Protein AF-A0A7C6ELS3-F1 (afdb_monomer_lite)

pLDDT: mean 86.53, std 12.64, range [38.59, 97.81]

Structure (mmCIF, N/CA/C/O backbone):
data_AF-A0A7C6ELS3-F1
#
_entry.id   AF-A0A7C6ELS3-F1
#
loop_
_atom_site.group_PDB
_atom_site.id
_atom_site.type_symbol
_atom_site.label_atom_id
_atom_site.label_alt_id
_atom_site.label_comp_id
_atom_site.label_asym_id
_atom_site.label_entity_id
_atom_site.label_seq_id
_atom_site.pdbx_PDB_ins_code
_atom_site.Cartn_x
_atom_site.Cartn_y
_atom_site.Cartn_z
_atom_site.occupancy
_atom_site.B_iso_or_equiv
_atom_site.auth_seq_id
_atom_site.auth_comp_id
_atom_site.auth_asym_id
_atom_site.auth_atom_id
_atom_site.pdbx_PDB_model_num
ATOM 1 N N . MET A 1 1 ? -29.201 23.869 76.102 1.00 46.88 1 MET A N 1
ATOM 2 C CA . MET A 1 1 ? -28.933 25.246 75.634 1.00 46.88 1 MET A CA 1
ATOM 3 C C . MET A 1 1 ? -27.745 25.175 74.678 1.00 46.88 1 MET A C 1
ATOM 5 O O . MET A 1 1 ? -26.625 25.035 75.143 1.00 46.88 1 MET A O 1
ATOM 9 N N . LYS A 1 2 ? -27.989 25.102 73.360 1.00 50.84 2 LYS A N 1
ATOM 10 C CA . LYS A 1 2 ? -26.921 25.046 72.344 1.00 50.84 2 LYS A CA 1
ATOM 11 C C . LYS A 1 2 ? -26.414 26.465 72.093 1.00 50.84 2 LYS A C 1
ATOM 13 O O . LYS A 1 2 ? -27.213 27.350 71.802 1.00 50.84 2 LYS A O 1
ATOM 18 N N . THR A 1 3 ? -25.119 26.688 72.277 1.00 53.09 3 THR A N 1
ATOM 19 C CA . THR A 1 3 ? -24.466 27.990 72.094 1.00 53.09 3 THR A CA 1
ATOM 20 C C . THR A 1 3 ? -24.271 28.293 70.606 1.00 53.09 3 THR A C 1
ATOM 22 O O . THR A 1 3 ? -24.113 27.385 69.794 1.00 53.09 3 THR A O 1
ATOM 25 N N . SER A 1 4 ? -24.253 29.575 70.226 1.00 54.69 4 SER A N 1
ATOM 26 C CA . SER A 1 4 ? -24.143 30.047 68.830 1.00 54.69 4 SER A CA 1
ATOM 27 C C . SER A 1 4 ? -22.895 29.568 68.063 1.00 54.69 4 SER A C 1
ATOM 29 O O . SER A 1 4 ? -22.817 29.751 66.851 1.00 54.69 4 SER A O 1
ATOM 31 N N . ALA A 1 5 ? -21.932 28.930 68.736 1.00 56.03 5 ALA A N 1
ATOM 32 C CA . ALA A 1 5 ? -20.789 28.267 68.109 1.00 56.03 5 ALA A CA 1
ATOM 33 C C . ALA A 1 5 ? -21.170 26.956 67.387 1.00 56.03 5 ALA A C 1
ATOM 35 O O . ALA A 1 5 ? -20.538 26.603 66.395 1.00 56.03 5 ALA A O 1
ATOM 36 N N . ASP A 1 6 ? -22.225 26.266 67.831 1.00 54.25 6 ASP A N 1
ATOM 37 C CA . ASP A 1 6 ? -22.637 24.960 67.290 1.00 54.25 6 ASP A CA 1
ATOM 38 C C . ASP A 1 6 ? -23.257 25.090 65.881 1.00 54.25 6 ASP A C 1
ATOM 40 O O . ASP A 1 6 ? -23.038 24.252 65.008 1.00 54.25 6 ASP A O 1
ATOM 44 N N . TYR A 1 7 ? -23.953 26.202 65.607 1.00 54.41 7 TYR A N 1
ATOM 45 C CA . TYR A 1 7 ? -24.508 26.512 64.279 1.00 54.41 7 TYR A CA 1
ATOM 46 C C . TYR A 1 7 ? -23.427 26.870 63.245 1.00 54.41 7 TYR A C 1
ATOM 48 O O . TYR A 1 7 ? -23.581 26.572 62.061 1.00 54.41 7 TYR A O 1
ATOM 56 N N . LYS A 1 8 ? -22.301 27.454 63.683 1.00 55.88 8 LYS A N 1
ATOM 57 C CA . LYS A 1 8 ? -21.161 27.787 62.812 1.00 55.88 8 LYS A CA 1
ATOM 58 C C . LYS A 1 8 ? -20.466 26.529 62.270 1.00 55.88 8 LYS A C 1
ATOM 60 O O . LYS A 1 8 ? -19.998 26.538 61.137 1.00 55.88 8 LYS A O 1
ATOM 65 N N . ASN A 1 9 ? -20.462 25.434 63.031 1.00 59.97 9 ASN A N 1
ATOM 66 C CA . ASN A 1 9 ? -19.842 24.169 62.621 1.00 59.97 9 ASN A CA 1
ATOM 67 C C . ASN A 1 9 ? -20.741 23.310 61.709 1.00 59.97 9 ASN A C 1
ATOM 69 O O . ASN A 1 9 ? -20.229 22.540 60.897 1.00 59.97 9 ASN A O 1
ATOM 73 N N . GLN A 1 10 ? -22.068 23.467 61.781 1.00 62.81 10 GLN A N 1
ATOM 74 C CA . GLN A 1 10 ? -23.011 22.711 60.941 1.00 62.81 10 GLN A CA 1
ATOM 75 C C . GLN A 1 10 ? -22.987 23.152 59.469 1.00 62.81 10 GLN A C 1
ATOM 77 O O . GLN A 1 10 ? -23.056 22.306 58.578 1.00 62.81 10 GLN A O 1
ATOM 82 N N . GLY A 1 11 ? -22.809 24.451 59.197 1.00 69.31 11 GLY A N 1
ATOM 83 C CA . GLY A 1 11 ? -22.650 24.955 57.826 1.00 69.31 11 GLY A CA 1
ATOM 84 C C . GLY A 1 11 ? -21.321 24.540 57.183 1.00 69.31 11 GLY A C 1
ATOM 85 O O . GLY A 1 11 ? -21.282 24.176 56.011 1.00 69.31 11 GLY A O 1
ATOM 86 N N . VAL A 1 12 ? -20.238 24.523 57.967 1.00 84.75 12 VAL A N 1
ATOM 87 C CA . VAL A 1 12 ? -18.899 24.131 57.493 1.00 84.75 12 VAL A CA 1
ATOM 88 C C . VAL A 1 12 ? -18.844 22.642 57.138 1.00 84.75 12 VAL A C 1
ATOM 90 O O . VAL A 1 12 ? -18.253 22.283 56.124 1.00 84.75 12 VAL A O 1
ATOM 93 N N . SER A 1 13 ? -19.510 21.777 57.911 1.00 82.38 13 SER A N 1
ATOM 94 C CA . SER A 1 13 ? -19.586 20.342 57.608 1.00 82.38 13 SER A CA 1
ATOM 95 C C . SER A 1 13 ? -20.268 20.064 56.263 1.00 82.38 13 SER A C 1
ATOM 97 O O . SER A 1 13 ? -19.740 19.288 55.467 1.00 82.38 13 SER A O 1
ATOM 99 N N . LEU A 1 14 ? -21.379 20.747 55.962 1.00 85.00 14 LEU A N 1
ATOM 100 C CA . LEU A 1 14 ? -22.069 20.612 54.676 1.00 85.00 14 LEU A CA 1
ATOM 101 C C . LEU A 1 14 ? -21.175 21.052 53.503 1.00 85.00 14 LEU A C 1
ATOM 103 O O . LEU A 1 14 ? -21.099 20.357 52.493 1.00 85.00 14 LEU A O 1
ATOM 107 N N . ILE A 1 15 ? -20.461 22.174 53.650 1.00 89.44 15 ILE A N 1
ATOM 108 C CA . ILE A 1 15 ? -19.547 22.691 52.617 1.00 89.44 15 ILE A CA 1
ATOM 109 C C . ILE A 1 15 ? -18.426 21.686 52.324 1.00 89.44 15 ILE A C 1
ATOM 111 O O . ILE A 1 15 ? -18.118 21.432 51.160 1.00 89.44 15 ILE A O 1
ATOM 115 N N . ILE A 1 16 ? -17.849 21.075 53.363 1.00 90.75 16 ILE A N 1
ATOM 116 C CA . ILE A 1 16 ? -16.806 20.053 53.206 1.00 90.75 16 ILE A CA 1
ATOM 117 C C . ILE A 1 16 ? -17.350 18.842 52.439 1.00 90.75 16 ILE A C 1
ATOM 119 O O . ILE A 1 16 ? -16.695 18.367 51.515 1.00 90.75 16 ILE A O 1
ATOM 123 N N . VAL A 1 17 ? -18.556 18.368 52.766 1.00 92.19 17 VAL A N 1
ATOM 124 C CA . VAL A 1 17 ? -19.172 17.224 52.071 1.00 92.19 17 VAL A CA 1
ATOM 125 C C . VAL A 1 17 ? -19.411 17.531 50.594 1.00 92.19 17 VAL A C 1
ATOM 127 O O . VAL A 1 17 ? -19.095 16.698 49.746 1.00 92.19 17 VAL A O 1
ATOM 130 N N . VAL A 1 18 ? -19.905 18.728 50.269 1.00 92.00 18 VAL A N 1
ATOM 131 C CA . VAL A 1 18 ? -20.129 19.144 48.875 1.00 92.00 18 VAL A CA 1
ATOM 132 C C . VAL A 1 18 ? -18.810 19.217 48.101 1.00 92.00 18 VAL A C 1
ATOM 134 O O . VAL A 1 18 ? -18.748 18.735 46.972 1.00 92.00 18 VAL A O 1
ATOM 137 N N . LEU A 1 19 ? -17.741 19.747 48.704 1.00 94.56 19 LEU A N 1
ATOM 138 C CA . LEU A 1 19 ? -16.416 19.788 48.076 1.00 94.56 19 LEU A CA 1
ATOM 139 C C . LEU A 1 19 ? -15.844 18.387 47.836 1.00 94.56 19 LEU A C 1
ATOM 141 O O . LEU A 1 19 ? -15.330 18.112 46.753 1.00 94.56 19 LEU A O 1
ATOM 145 N N . VAL A 1 20 ? -15.968 17.487 48.814 1.00 96.19 20 VAL A N 1
ATOM 146 C CA . VAL A 1 20 ? -15.521 16.094 48.674 1.00 96.19 20 VAL A CA 1
ATOM 147 C C . VAL A 1 20 ? -16.333 15.371 47.600 1.00 96.19 20 VAL A C 1
ATOM 149 O O . VAL A 1 20 ? -15.751 14.688 46.762 1.00 96.19 20 VAL A O 1
ATOM 152 N N . MET A 1 21 ? -17.656 15.554 47.560 1.00 94.50 21 MET A N 1
ATOM 153 C CA . MET A 1 21 ? -18.500 14.987 46.504 1.00 94.50 21 MET A CA 1
ATOM 154 C C . MET A 1 21 ? -18.131 15.527 45.121 1.00 94.50 21 MET A C 1
ATOM 156 O O . MET A 1 21 ? -18.000 14.739 44.190 1.00 94.50 21 MET A O 1
ATOM 160 N N . ALA A 1 22 ? -17.917 16.837 44.978 1.00 95.62 22 ALA A N 1
ATOM 161 C CA . ALA A 1 22 ? -17.517 17.446 43.709 1.00 95.62 22 ALA A CA 1
ATOM 162 C C . ALA A 1 22 ? -16.151 16.928 43.227 1.00 95.62 22 ALA A C 1
ATOM 164 O O . ALA A 1 22 ? -15.968 16.647 42.038 1.00 95.62 22 ALA A O 1
ATOM 165 N N . PHE A 1 23 ? -15.207 16.748 44.152 1.00 96.50 23 PHE A N 1
ATOM 166 C CA . PHE A 1 23 ? -13.911 16.148 43.858 1.00 96.50 23 PHE A CA 1
ATOM 167 C C . PHE A 1 23 ? -14.050 14.686 43.410 1.00 96.50 23 PHE A C 1
ATOM 169 O O . PHE A 1 23 ? -13.570 14.328 42.335 1.00 96.50 23 PHE A O 1
ATOM 176 N N . LEU A 1 24 ? -14.760 13.854 44.179 1.00 96.31 24 LEU A N 1
ATOM 177 C CA . LEU A 1 24 ? -14.975 12.441 43.847 1.00 96.31 24 LEU A CA 1
ATOM 178 C C . LEU A 1 24 ? -15.731 12.265 42.524 1.00 96.31 24 LEU A C 1
ATOM 180 O O . LEU A 1 24 ? -15.403 11.371 41.748 1.00 96.31 24 LEU A O 1
ATOM 184 N N . PHE A 1 25 ? -16.694 13.140 42.232 1.00 95.56 25 PHE A N 1
ATOM 185 C CA . PHE A 1 25 ? -17.412 13.150 40.959 1.00 95.56 25 PHE A CA 1
ATOM 186 C C . PHE A 1 25 ? -16.476 13.457 39.783 1.00 95.56 25 PHE A C 1
ATOM 188 O O . PHE A 1 25 ? -16.504 12.760 38.770 1.00 95.56 25 PHE A O 1
ATOM 195 N N . SER A 1 26 ? -15.592 14.447 39.939 1.00 94.88 26 SER A N 1
ATOM 196 C CA . SER A 1 26 ? -14.611 14.816 38.909 1.00 94.88 26 SER A CA 1
ATOM 197 C C . SER A 1 26 ? -13.615 13.683 38.637 1.00 94.88 26 SER A C 1
ATOM 199 O O . SER A 1 26 ? -13.343 13.361 37.480 1.00 94.88 26 SER A O 1
ATOM 201 N N . VAL A 1 27 ? -13.119 13.025 39.693 1.00 94.62 27 VAL A N 1
ATOM 202 C CA . VAL A 1 27 ? -12.258 11.836 39.573 1.00 94.62 27 VAL A CA 1
ATOM 203 C C . VAL A 1 27 ? -13.008 10.684 38.896 1.00 94.62 27 VAL A C 1
ATOM 205 O O . VAL A 1 27 ? -12.451 10.023 38.023 1.00 94.62 27 VAL A O 1
ATOM 208 N N . GLY A 1 28 ? -14.283 10.474 39.235 1.00 93.00 28 GLY A N 1
ATOM 209 C CA . GLY A 1 28 ? -15.130 9.463 38.600 1.00 93.00 28 GLY A CA 1
ATOM 210 C C . GLY A 1 28 ? -15.280 9.674 37.091 1.00 93.00 28 GLY A C 1
ATOM 211 O O . GLY A 1 28 ? -15.083 8.737 36.319 1.00 93.00 28 GLY A O 1
ATOM 212 N N . LEU A 1 29 ? -15.553 10.907 36.651 1.00 90.75 29 LEU A N 1
ATOM 213 C CA . LEU A 1 29 ? -15.636 11.242 35.224 1.00 90.75 29 LEU A CA 1
ATOM 214 C C . LEU A 1 29 ? -14.299 11.042 34.497 1.00 90.75 29 LEU A C 1
ATOM 216 O O . LEU A 1 29 ? -14.277 10.516 33.383 1.00 90.75 29 LEU A O 1
ATOM 220 N N . LEU A 1 30 ? -13.184 11.416 35.130 1.00 90.81 30 LEU A N 1
ATOM 221 C CA . LEU A 1 30 ? -11.847 11.211 34.573 1.00 90.81 30 LEU A CA 1
ATOM 222 C C . LEU A 1 30 ? -11.539 9.717 34.382 1.00 90.81 30 LEU A C 1
ATOM 224 O O . LEU A 1 30 ? -11.078 9.315 33.314 1.00 90.81 30 LEU A O 1
ATOM 228 N N . LEU A 1 31 ? -11.841 8.886 35.384 1.00 86.38 31 LEU A N 1
ATOM 229 C CA . LEU A 1 31 ? -11.636 7.437 35.315 1.00 86.38 31 LEU A CA 1
ATOM 230 C C . LEU A 1 31 ? -12.503 6.781 34.237 1.00 86.38 31 LEU A C 1
ATOM 232 O O . LEU A 1 31 ? -12.013 5.921 33.503 1.00 86.38 31 LEU A O 1
ATOM 236 N N . LEU A 1 32 ? -13.761 7.207 34.092 1.00 84.94 32 LEU A N 1
ATOM 237 C CA . LEU A 1 32 ? -14.636 6.730 33.018 1.00 84.94 32 LEU A CA 1
ATOM 238 C C . LEU A 1 32 ? -14.088 7.097 31.631 1.00 84.94 32 LEU A C 1
ATOM 240 O O . LEU A 1 32 ? -14.115 6.262 30.728 1.00 84.94 32 LEU A O 1
ATOM 244 N N . SER A 1 33 ? -13.538 8.304 31.471 1.00 77.69 33 SER A N 1
ATOM 245 C CA . SER A 1 33 ? -12.923 8.752 30.215 1.00 77.69 33 SER A CA 1
ATOM 246 C C . SER A 1 33 ? -11.699 7.908 29.834 1.00 77.69 33 SER A C 1
ATOM 248 O O . SER A 1 33 ? -11.631 7.386 28.722 1.00 77.69 33 SER A O 1
ATOM 250 N N . ILE A 1 34 ? -10.774 7.687 30.776 1.00 75.31 34 ILE A N 1
ATOM 251 C CA . ILE A 1 34 ? -9.564 6.872 30.561 1.00 75.31 34 ILE A CA 1
ATOM 252 C C . ILE A 1 34 ? -9.922 5.402 30.283 1.00 75.31 34 ILE A C 1
ATOM 254 O O . ILE A 1 34 ? -9.329 4.748 29.427 1.00 75.31 34 ILE A O 1
ATOM 258 N N . THR A 1 35 ? -10.927 4.870 30.977 1.00 70.81 35 THR A N 1
ATOM 259 C CA . THR A 1 35 ? -11.361 3.480 30.776 1.00 70.81 35 THR A CA 1
ATOM 260 C C . THR A 1 35 ? -12.064 3.301 29.427 1.00 70.81 35 THR A C 1
ATOM 262 O O . THR A 1 35 ? -11.930 2.256 28.798 1.00 70.81 35 THR A O 1
ATOM 265 N N . GLY A 1 36 ? -12.765 4.327 28.935 1.00 60.34 36 GLY A N 1
ATOM 266 C CA . GLY A 1 36 ? -13.387 4.320 27.610 1.00 60.34 36 GLY A CA 1
ATOM 267 C C . GLY A 1 36 ? -12.392 4.425 26.445 1.00 60.34 36 GLY A C 1
ATOM 268 O O . GLY A 1 36 ? -12.662 3.893 25.365 1.00 60.34 36 GLY A O 1
ATOM 269 N N . THR A 1 37 ? -11.239 5.075 26.638 1.00 59.69 37 THR A N 1
ATOM 270 C CA . THR A 1 37 ? -10.198 5.194 25.601 1.00 59.69 37 THR A CA 1
ATOM 271 C C . THR A 1 37 ? -9.347 3.931 25.458 1.00 59.69 37 THR A C 1
ATOM 273 O O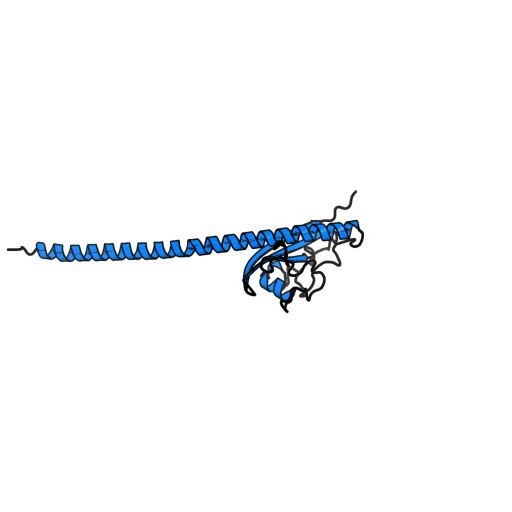 . THR A 1 37 ? -8.936 3.617 24.341 1.00 59.69 37 THR A O 1
ATOM 276 N N . GLY A 1 38 ? -9.154 3.149 26.526 1.00 57.69 38 GLY A N 1
ATOM 277 C CA . GLY A 1 38 ? -8.362 1.908 26.505 1.00 57.69 38 GLY A CA 1
ATOM 278 C C . GLY A 1 38 ? -8.782 0.890 25.425 1.00 57.69 38 GLY A C 1
ATOM 279 O O . GLY A 1 38 ? -7.961 0.551 24.569 1.00 57.69 38 GLY A O 1
ATOM 280 N N . PRO A 1 39 ? -10.052 0.435 25.383 1.00 59.44 39 PRO A N 1
ATOM 281 C CA . PRO A 1 39 ? -10.527 -0.514 24.371 1.00 59.44 39 PRO A CA 1
ATOM 282 C C . PRO A 1 39 ? -10.455 0.022 22.936 1.00 59.44 39 PRO A C 1
ATOM 284 O O . PRO A 1 39 ? -10.212 -0.744 22.005 1.00 59.44 39 PRO A O 1
ATOM 287 N N . ARG A 1 40 ? -10.636 1.338 22.744 1.00 56.25 40 ARG A N 1
ATOM 288 C CA . ARG A 1 40 ? -10.547 1.971 21.418 1.00 56.25 40 ARG A CA 1
ATOM 289 C C . ARG A 1 40 ? -9.117 1.969 20.888 1.00 56.25 40 ARG A C 1
ATOM 291 O O . ARG A 1 40 ? -8.920 1.683 19.715 1.00 56.25 40 ARG A O 1
ATOM 298 N N . ILE A 1 41 ? -8.132 2.239 21.746 1.00 60.50 41 ILE A N 1
ATOM 299 C CA . ILE A 1 41 ? -6.713 2.214 21.369 1.00 60.50 41 ILE A CA 1
ATOM 300 C C . ILE A 1 41 ? -6.271 0.776 21.070 1.00 60.50 41 ILE A C 1
ATOM 302 O O . ILE A 1 41 ? -5.674 0.535 20.027 1.00 60.50 41 ILE A O 1
ATOM 306 N N . ALA A 1 42 ? -6.628 -0.193 21.920 1.00 57.28 42 ALA A N 1
ATOM 307 C CA . ALA A 1 42 ? -6.258 -1.596 21.719 1.00 57.28 42 ALA A CA 1
ATOM 308 C C . ALA A 1 42 ? -6.867 -2.205 20.440 1.00 57.28 42 ALA A C 1
ATOM 310 O O . ALA A 1 42 ? -6.178 -2.909 19.704 1.00 57.28 42 ALA A O 1
ATOM 311 N N . GLY A 1 43 ? -8.140 -1.904 20.147 1.00 59.03 43 GLY A N 1
ATOM 312 C CA . GLY A 1 43 ? -8.784 -2.333 18.902 1.00 59.03 43 GLY A CA 1
ATOM 313 C C . GLY A 1 43 ? -8.122 -1.726 17.664 1.00 59.03 43 GLY A C 1
ATOM 314 O O . GLY A 1 43 ? -7.887 -2.432 16.689 1.00 59.03 43 GLY A O 1
ATOM 315 N N . ASN A 1 44 ? -7.752 -0.444 17.730 1.00 69.06 44 ASN A N 1
ATOM 316 C CA . ASN A 1 44 ? -7.078 0.243 16.631 1.00 69.06 44 ASN A CA 1
ATOM 317 C C . ASN A 1 44 ? -5.683 -0.345 16.361 1.00 69.06 44 ASN A C 1
ATOM 319 O O . ASN A 1 44 ? -5.352 -0.640 15.219 1.00 69.06 44 ASN A O 1
ATOM 323 N N . VAL A 1 45 ? -4.895 -0.599 17.414 1.00 81.12 45 VAL A N 1
ATOM 324 C CA . VAL A 1 45 ? -3.555 -1.209 17.300 1.00 81.12 45 VAL A CA 1
ATOM 325 C C . VAL A 1 45 ? -3.620 -2.586 16.639 1.00 81.12 45 VAL A C 1
ATOM 327 O O . VAL A 1 45 ? -2.785 -2.896 15.794 1.00 81.12 45 VAL A O 1
ATOM 330 N N . ARG A 1 46 ? -4.630 -3.399 16.970 1.00 87.19 46 ARG A N 1
ATOM 331 C CA . ARG A 1 46 ? -4.815 -4.704 16.328 1.00 87.19 46 ARG A CA 1
ATOM 332 C C . ARG A 1 46 ? -5.085 -4.572 14.828 1.00 87.19 46 ARG A C 1
ATOM 334 O O . ARG A 1 46 ? -4.455 -5.283 14.054 1.00 87.19 46 ARG A O 1
ATOM 341 N N . PHE A 1 47 ? -5.984 -3.676 14.416 1.00 90.31 47 PHE A N 1
ATOM 342 C CA . PHE A 1 47 ? -6.270 -3.480 12.991 1.00 90.31 47 PHE A CA 1
ATOM 343 C C . PHE A 1 47 ? -5.059 -2.945 12.225 1.00 90.31 47 PHE A C 1
ATOM 345 O O . PHE A 1 47 ? -4.831 -3.376 11.101 1.00 90.31 47 PHE A O 1
ATOM 352 N N . TYR A 1 48 ? -4.246 -2.078 12.835 1.00 89.56 48 TYR A N 1
ATOM 353 C CA . TYR A 1 48 ? -2.980 -1.648 12.237 1.00 89.56 48 TYR A CA 1
ATOM 354 C C . TYR A 1 48 ? -1.988 -2.799 12.070 1.00 89.56 48 TYR A C 1
ATOM 356 O O . TYR A 1 48 ? -1.385 -2.908 11.009 1.00 89.56 48 TYR A O 1
ATOM 364 N N . GLN A 1 49 ? -1.836 -3.673 13.070 1.00 92.56 49 GLN A N 1
ATOM 365 C CA . GLN A 1 49 ? -0.966 -4.845 12.939 1.00 92.56 49 GLN A CA 1
ATOM 366 C C . GLN A 1 49 ? -1.458 -5.781 11.830 1.00 92.56 49 GLN A C 1
ATOM 368 O O . GLN A 1 49 ? -0.669 -6.268 11.031 1.00 92.56 49 GLN A O 1
ATOM 373 N N . GLU A 1 50 ? -2.768 -6.012 11.756 1.00 93.56 50 GLU A N 1
ATOM 374 C CA . GLU A 1 50 ? -3.371 -6.826 10.701 1.00 93.56 50 GLU A CA 1
ATOM 375 C C . GLU A 1 50 ? -3.175 -6.191 9.308 1.00 93.56 50 GLU A C 1
ATOM 377 O O . GLU A 1 50 ? -2.859 -6.903 8.355 1.00 93.56 50 GLU A O 1
ATOM 382 N N . ALA A 1 51 ? -3.299 -4.862 9.191 1.00 94.50 51 ALA A N 1
ATOM 383 C CA . ALA A 1 51 ? -3.020 -4.131 7.954 1.00 94.50 51 ALA A CA 1
ATOM 384 C C . ALA A 1 51 ? -1.535 -4.205 7.575 1.00 94.50 51 ALA A C 1
ATOM 386 O O . ALA A 1 51 ? -1.209 -4.372 6.405 1.00 94.50 51 ALA A O 1
ATOM 387 N N . PHE A 1 52 ? -0.634 -4.125 8.555 1.00 95.31 52 PHE A N 1
ATOM 388 C CA . PHE A 1 52 ? 0.805 -4.257 8.337 1.00 95.31 52 PHE A CA 1
ATOM 389 C C . PHE A 1 52 ? 1.164 -5.651 7.818 1.00 95.31 52 PHE A C 1
ATOM 391 O O . PHE A 1 52 ? 1.847 -5.760 6.807 1.00 95.31 52 PHE A O 1
ATOM 398 N N . ASN A 1 53 ? 0.617 -6.706 8.430 1.00 94.94 53 ASN A N 1
ATOM 399 C CA . ASN A 1 53 ? 0.798 -8.079 7.953 1.00 94.94 53 ASN A CA 1
ATOM 400 C C . ASN A 1 53 ? 0.273 -8.255 6.514 1.00 94.94 53 ASN A C 1
ATOM 402 O O . ASN A 1 53 ? 0.857 -8.992 5.727 1.00 94.94 53 ASN A O 1
ATOM 406 N N . ALA A 1 54 ? -0.818 -7.566 6.153 1.00 95.50 54 ALA A N 1
ATOM 407 C CA . ALA A 1 54 ? -1.327 -7.565 4.782 1.00 95.50 54 ALA A CA 1
ATOM 408 C C . ALA A 1 54 ? -0.353 -6.890 3.807 1.00 95.50 54 ALA A C 1
ATOM 410 O O . ALA A 1 54 ? -0.121 -7.399 2.715 1.00 95.50 54 ALA A O 1
ATOM 411 N N . ALA A 1 55 ? 0.237 -5.760 4.206 1.00 96.56 55 ALA A N 1
ATOM 412 C CA . ALA A 1 55 ? 1.235 -5.066 3.402 1.00 96.56 55 ALA A CA 1
ATOM 413 C C . ALA A 1 55 ? 2.505 -5.915 3.212 1.00 96.56 55 ALA A C 1
ATOM 415 O O . ALA A 1 55 ? 3.045 -5.945 2.111 1.00 96.56 55 ALA A O 1
ATOM 416 N N . GLU A 1 56 ? 2.943 -6.632 4.251 1.00 96.12 56 GLU A N 1
ATOM 417 C CA . GLU A 1 56 ? 4.083 -7.559 4.205 1.00 96.12 56 GLU A CA 1
ATOM 418 C C . GLU A 1 56 ? 3.816 -8.738 3.258 1.00 96.12 56 GLU A C 1
ATOM 420 O O . GLU A 1 56 ? 4.639 -9.029 2.396 1.00 96.12 56 GLU A O 1
ATOM 425 N N . ALA A 1 57 ? 2.620 -9.334 3.310 1.00 95.25 57 ALA A N 1
ATOM 426 C CA . ALA A 1 57 ? 2.220 -10.358 2.342 1.00 95.25 57 ALA A CA 1
ATOM 427 C C . ALA A 1 57 ? 2.237 -9.830 0.893 1.00 95.25 57 ALA A C 1
ATOM 429 O O . ALA A 1 57 ? 2.633 -10.544 -0.029 1.00 95.25 57 ALA A O 1
ATOM 430 N N . GLY A 1 58 ? 1.840 -8.569 0.691 1.00 95.62 58 GLY A N 1
ATOM 431 C CA . GLY A 1 58 ? 1.939 -7.900 -0.605 1.00 95.62 58 GLY A CA 1
ATOM 432 C C . GLY A 1 58 ? 3.380 -7.661 -1.056 1.00 95.62 58 GLY A C 1
ATOM 433 O O . GLY A 1 58 ? 3.678 -7.811 -2.242 1.00 95.62 58 GLY A O 1
ATOM 434 N N . PHE A 1 59 ? 4.281 -7.339 -0.125 1.00 96.50 59 PHE A N 1
ATOM 435 C CA . PHE A 1 59 ? 5.712 -7.231 -0.398 1.00 96.50 59 PHE A CA 1
ATOM 436 C C . PHE A 1 59 ? 6.290 -8.575 -0.843 1.00 96.50 59 PHE A C 1
ATOM 438 O O . PHE A 1 59 ? 6.886 -8.631 -1.915 1.00 96.50 59 PHE A O 1
ATOM 445 N N . ASP A 1 60 ? 6.044 -9.656 -0.100 1.00 96.00 60 ASP A N 1
ATOM 446 C CA . ASP A 1 60 ? 6.539 -10.995 -0.441 1.00 96.00 60 ASP A CA 1
ATOM 447 C C . ASP A 1 60 ? 6.038 -11.451 -1.822 1.00 96.00 60 ASP A C 1
ATOM 449 O O . ASP A 1 60 ? 6.811 -11.938 -2.650 1.00 96.00 60 ASP A O 1
ATOM 453 N N . ALA A 1 61 ? 4.747 -11.243 -2.108 1.00 94.94 61 ALA A N 1
ATOM 454 C CA . ALA A 1 61 ? 4.158 -11.571 -3.404 1.00 94.94 61 ALA A CA 1
ATOM 455 C C . ALA A 1 61 ? 4.764 -10.738 -4.547 1.00 94.94 61 ALA A C 1
ATOM 457 O O . ALA A 1 61 ? 5.077 -11.273 -5.613 1.00 94.94 61 ALA A O 1
ATOM 458 N N . SER A 1 62 ? 4.952 -9.433 -4.323 1.00 95.81 62 SER A N 1
ATOM 459 C CA . SER A 1 62 ? 5.561 -8.518 -5.297 1.00 95.81 62 SER A CA 1
ATOM 460 C C . SER A 1 62 ? 7.020 -8.853 -5.549 1.00 95.81 62 SER A C 1
ATOM 462 O O . SER A 1 62 ? 7.433 -8.886 -6.703 1.00 95.81 62 SER A O 1
ATOM 464 N N . TRP A 1 63 ? 7.778 -9.161 -4.499 1.00 94.12 63 TRP A N 1
ATOM 465 C CA . TRP A 1 63 ? 9.172 -9.564 -4.601 1.00 94.12 63 TRP A CA 1
ATOM 466 C C . TRP A 1 63 ? 9.320 -10.793 -5.499 1.00 94.12 63 TRP A C 1
ATOM 468 O O . TRP A 1 63 ? 10.041 -10.741 -6.492 1.00 94.12 63 TRP A O 1
ATOM 478 N N . VAL A 1 64 ? 8.566 -11.861 -5.217 1.00 94.56 64 VAL A N 1
ATOM 479 C CA . VAL A 1 64 ? 8.606 -13.096 -6.017 1.00 94.56 64 VAL A CA 1
ATOM 480 C C . VAL A 1 64 ? 8.187 -12.837 -7.467 1.00 94.56 64 VAL A C 1
ATOM 482 O O . VAL A 1 64 ? 8.809 -13.358 -8.390 1.00 94.56 64 VAL A O 1
ATOM 485 N N . ALA A 1 65 ? 7.148 -12.029 -7.697 1.00 94.50 65 ALA A N 1
ATOM 486 C CA . ALA A 1 65 ? 6.699 -11.701 -9.050 1.00 94.50 65 ALA A CA 1
ATOM 487 C C . ALA A 1 65 ? 7.760 -10.919 -9.842 1.00 94.50 65 ALA A C 1
ATOM 489 O O . ALA A 1 65 ? 8.022 -11.237 -11.001 1.00 94.50 65 ALA A O 1
ATOM 490 N N . ILE A 1 66 ? 8.384 -9.917 -9.221 1.00 93.69 66 ILE A N 1
ATOM 491 C CA . ILE A 1 66 ? 9.438 -9.101 -9.832 1.00 93.69 66 ILE A CA 1
ATOM 492 C C . ILE A 1 66 ? 10.679 -9.953 -10.113 1.00 93.69 66 ILE A C 1
ATOM 494 O O . ILE A 1 66 ? 11.203 -9.911 -11.225 1.00 93.69 66 ILE A O 1
ATOM 498 N N . GLU A 1 67 ? 11.119 -10.755 -9.143 1.00 92.50 67 GLU A N 1
ATOM 499 C CA . GLU A 1 67 ? 12.279 -11.639 -9.282 1.00 92.50 67 GLU A CA 1
ATOM 500 C C . GLU A 1 67 ? 12.084 -12.637 -10.427 1.00 92.50 67 GLU A C 1
ATOM 502 O O . GLU A 1 67 ? 12.963 -12.769 -11.275 1.00 92.50 67 GLU A O 1
ATOM 507 N N . ASN A 1 68 ? 10.907 -13.264 -10.524 1.00 93.19 68 ASN A N 1
ATOM 508 C CA . ASN A 1 68 ? 10.588 -14.163 -11.634 1.00 93.19 68 ASN A CA 1
ATOM 509 C C . ASN A 1 68 ? 10.595 -13.432 -12.984 1.00 93.19 68 ASN A C 1
ATOM 511 O O . ASN A 1 68 ? 11.186 -13.924 -13.940 1.00 93.19 68 ASN A O 1
ATOM 515 N N . ASN A 1 69 ? 9.999 -12.237 -13.072 1.00 92.56 69 ASN A N 1
ATOM 516 C CA . ASN A 1 69 ? 9.990 -11.462 -14.316 1.00 92.56 69 ASN A CA 1
ATOM 517 C C . ASN A 1 69 ? 11.403 -11.058 -14.773 1.00 92.56 69 ASN A C 1
ATOM 519 O O . ASN A 1 69 ? 11.689 -11.085 -15.972 1.00 92.56 69 ASN A O 1
ATOM 523 N N . LEU A 1 70 ? 12.289 -10.699 -13.838 1.00 90.69 70 LEU A N 1
ATOM 524 C CA . LEU A 1 70 ? 13.694 -10.400 -14.126 1.00 90.69 70 LEU A CA 1
ATOM 525 C C . LEU A 1 70 ? 14.468 -11.669 -14.523 1.00 90.69 70 LEU A C 1
ATOM 527 O O . LEU A 1 70 ? 15.216 -11.653 -15.500 1.00 90.69 70 LEU A O 1
ATOM 531 N N . ALA A 1 71 ? 14.269 -12.779 -13.805 1.00 89.81 71 ALA A N 1
ATOM 532 C CA . ALA A 1 71 ? 14.944 -14.053 -14.058 1.00 89.81 71 ALA A CA 1
ATOM 533 C C . ALA A 1 71 ? 14.545 -14.685 -15.404 1.00 89.81 71 ALA A C 1
ATOM 535 O O . ALA A 1 71 ? 15.401 -15.217 -16.112 1.00 89.81 71 ALA A O 1
ATOM 536 N N . ASP A 1 72 ? 13.271 -14.573 -15.785 1.00 91.81 72 ASP A N 1
ATOM 537 C CA . ASP A 1 72 ? 12.743 -15.051 -17.068 1.00 91.81 72 ASP A CA 1
ATOM 538 C C . ASP A 1 72 ? 13.083 -14.106 -18.239 1.00 91.81 72 ASP A C 1
ATOM 540 O O . ASP A 1 72 ? 12.780 -14.404 -19.397 1.00 91.81 72 ASP A O 1
ATOM 544 N N . GLY A 1 73 ? 13.718 -12.959 -17.959 1.00 86.38 73 GLY A N 1
ATOM 545 C CA . GLY A 1 73 ? 14.075 -11.944 -18.951 1.00 86.38 73 GLY A CA 1
ATOM 546 C C . GLY A 1 73 ? 12.872 -11.200 -19.537 1.00 86.38 73 GLY A C 1
ATOM 547 O O . GLY A 1 73 ? 13.000 -10.560 -20.583 1.00 86.38 73 GLY A O 1
ATOM 548 N N . LEU A 1 74 ? 11.705 -11.290 -18.889 1.00 89.19 74 LEU A N 1
ATOM 549 C CA . LEU A 1 74 ? 10.514 -10.518 -19.246 1.00 89.19 74 LEU A CA 1
ATOM 550 C C . LEU A 1 74 ? 10.712 -9.040 -18.910 1.00 89.19 74 LEU A C 1
ATOM 552 O O . LEU A 1 74 ? 10.243 -8.176 -19.649 1.00 89.19 74 LEU A O 1
ATOM 556 N N . TRP A 1 75 ? 11.403 -8.757 -17.804 1.00 90.81 75 TRP A N 1
ATOM 557 C CA . TRP A 1 75 ? 11.784 -7.413 -17.384 1.00 90.81 75 TRP A CA 1
ATOM 558 C C . TRP A 1 75 ? 13.297 -7.246 -17.513 1.00 90.81 75 TRP A C 1
ATOM 560 O O . TRP A 1 75 ? 14.069 -8.106 -17.094 1.00 90.81 75 TRP A O 1
ATOM 570 N N . VAL A 1 76 ? 13.725 -6.123 -18.091 1.00 86.75 76 VAL A N 1
ATOM 571 C CA . VAL A 1 76 ? 15.151 -5.756 -18.225 1.00 86.75 76 VAL A CA 1
ATOM 572 C C . VAL A 1 76 ? 15.523 -4.613 -17.269 1.00 86.75 76 VAL A C 1
ATOM 574 O O . VAL A 1 76 ? 16.685 -4.462 -16.889 1.00 86.75 76 VAL A O 1
ATOM 577 N N . SER A 1 77 ? 14.532 -3.814 -16.880 1.00 89.06 77 SER A N 1
ATOM 578 C CA . SER A 1 77 ? 14.612 -2.640 -16.009 1.00 89.06 77 SER A CA 1
ATOM 579 C C . SER A 1 77 ? 13.224 -2.347 -15.432 1.00 89.06 77 SER A C 1
ATOM 581 O O . SER A 1 77 ? 12.240 -2.961 -15.846 1.00 89.06 77 SER A O 1
ATOM 583 N N . PHE A 1 78 ? 13.127 -1.392 -14.507 1.00 91.88 78 PHE A N 1
ATOM 584 C CA . PHE A 1 78 ? 11.846 -0.956 -13.938 1.00 91.88 78 PHE A CA 1
ATOM 585 C C . PHE A 1 78 ? 11.136 0.146 -14.746 1.00 91.88 78 PHE A C 1
ATOM 587 O O . PHE A 1 78 ? 9.958 0.402 -14.503 1.00 91.88 78 PHE A O 1
ATOM 594 N N . SER A 1 79 ? 11.811 0.742 -15.737 1.00 87.06 79 SER A N 1
ATOM 595 C CA . SER A 1 79 ? 11.374 1.919 -16.515 1.00 87.06 79 SER A CA 1
ATOM 596 C C . SER A 1 79 ? 9.939 1.880 -17.053 1.00 87.06 79 SER A C 1
ATOM 598 O O . SER A 1 79 ? 9.247 2.894 -17.029 1.00 87.06 79 SER A O 1
ATOM 600 N N . ASP A 1 80 ? 9.463 0.721 -17.508 1.00 89.62 80 ASP A N 1
ATOM 601 C CA . ASP A 1 80 ? 8.121 0.582 -18.096 1.00 89.62 80 ASP A CA 1
ATOM 602 C C . ASP A 1 80 ? 7.065 0.076 -17.094 1.00 89.62 80 ASP A C 1
ATOM 604 O O . ASP A 1 80 ? 5.903 -0.134 -17.452 1.00 89.62 80 ASP A O 1
ATOM 608 N N . HIS A 1 81 ? 7.450 -0.110 -15.828 1.00 93.56 81 HIS A N 1
ATOM 609 C CA . HIS A 1 81 ? 6.634 -0.744 -14.789 1.00 93.56 81 HIS A CA 1
ATOM 610 C C . HIS A 1 81 ? 6.232 0.204 -13.655 1.00 93.56 81 HIS A C 1
ATOM 612 O O . HIS A 1 81 ? 5.563 -0.220 -12.712 1.00 93.56 81 HIS A O 1
ATOM 618 N N . TYR A 1 82 ? 6.584 1.487 -13.750 1.00 94.06 82 TYR A N 1
ATOM 619 C CA . TYR A 1 82 ? 6.168 2.501 -12.787 1.00 94.06 82 TYR A CA 1
ATOM 620 C C . TYR A 1 82 ? 4.699 2.900 -12.962 1.00 94.06 82 TYR A C 1
ATOM 622 O O . TYR A 1 82 ? 4.180 3.024 -14.079 1.00 94.06 82 TYR A O 1
ATOM 630 N N . LEU A 1 83 ? 4.031 3.166 -11.843 1.00 94.44 83 LEU A N 1
ATOM 631 C CA . LEU A 1 83 ? 2.722 3.794 -11.807 1.00 94.44 83 LEU A CA 1
ATOM 632 C C . LEU A 1 83 ? 2.885 5.303 -12.025 1.00 94.44 83 LEU A C 1
ATOM 634 O O . LEU A 1 83 ? 3.323 6.026 -11.138 1.00 94.44 83 LEU A O 1
ATOM 638 N N . GLN A 1 84 ? 2.487 5.779 -13.204 1.00 91.94 84 GLN A N 1
ATOM 639 C CA . GLN A 1 84 ? 2.548 7.202 -13.584 1.00 91.94 84 GLN A CA 1
ATOM 640 C C . GLN A 1 84 ? 1.168 7.880 -13.596 1.00 91.94 84 GLN A C 1
ATOM 642 O O . GLN A 1 84 ? 1.025 9.049 -13.965 1.00 91.94 84 GLN A O 1
ATOM 647 N N . GLN A 1 85 ? 0.123 7.132 -13.231 1.00 91.44 85 GLN A N 1
ATOM 648 C CA . GLN A 1 85 ? -1.252 7.612 -13.178 1.00 91.44 85 GLN A CA 1
ATOM 649 C C . GLN A 1 85 ? -1.786 7.553 -11.737 1.00 91.44 85 GLN A C 1
ATOM 651 O O . GLN A 1 85 ? -1.506 6.583 -11.037 1.00 91.44 85 GLN A O 1
ATOM 656 N N . PRO A 1 86 ? -2.565 8.555 -11.285 1.00 91.50 86 PRO A N 1
ATOM 657 C CA . PRO A 1 86 ? -2.833 9.839 -11.941 1.00 91.50 86 PRO A CA 1
ATOM 658 C C . PRO A 1 86 ? -1.548 10.651 -12.170 1.00 91.50 86 PRO A C 1
ATOM 660 O O . PRO A 1 86 ? -0.553 10.453 -11.482 1.00 91.50 86 PRO A O 1
ATOM 663 N N . ALA A 1 87 ? -1.570 11.562 -13.148 1.00 91.81 87 ALA A N 1
ATOM 664 C CA . ALA A 1 87 ? -0.379 12.315 -13.538 1.00 91.81 87 ALA A CA 1
ATOM 665 C C . ALA A 1 87 ? 0.281 13.009 -12.330 1.00 91.81 87 ALA A C 1
ATOM 667 O O . ALA A 1 87 ? -0.383 13.719 -11.565 1.00 91.81 87 ALA A O 1
ATOM 668 N N . GLY A 1 88 ? 1.589 12.798 -12.180 1.00 89.50 88 GLY A N 1
ATOM 669 C CA . GLY A 1 88 ? 2.395 13.344 -11.090 1.00 89.50 88 GLY A CA 1
ATOM 670 C C . GLY A 1 88 ? 2.308 12.588 -9.765 1.00 89.50 88 GLY A C 1
ATOM 671 O O . GLY A 1 88 ? 2.735 13.129 -8.747 1.00 89.50 88 GLY A O 1
ATOM 672 N N . ILE A 1 89 ? 1.776 11.361 -9.752 1.00 92.94 89 ILE A N 1
ATOM 673 C CA . ILE A 1 89 ? 1.794 10.498 -8.560 1.00 92.94 89 ILE A CA 1
ATOM 674 C C . ILE A 1 89 ? 3.216 10.166 -8.081 1.00 92.94 89 ILE A C 1
ATOM 676 O O . ILE A 1 89 ? 3.439 10.000 -6.883 1.00 92.94 89 ILE A O 1
ATOM 680 N N . ASP A 1 90 ? 4.177 10.152 -8.994 1.00 92.06 90 ASP A N 1
ATOM 681 C CA . ASP A 1 90 ? 5.605 9.905 -8.807 1.00 92.06 90 ASP A CA 1
ATOM 682 C C . ASP A 1 90 ? 6.439 11.190 -8.640 1.00 92.06 90 ASP A C 1
ATOM 684 O O . ASP A 1 90 ? 7.587 11.120 -8.220 1.00 92.06 90 ASP A O 1
ATOM 688 N N . LEU A 1 91 ? 5.862 12.377 -8.873 1.00 92.69 91 LEU A N 1
ATOM 689 C CA . LEU A 1 91 ? 6.580 13.660 -8.870 1.00 92.69 91 LEU A CA 1
ATOM 690 C C . LEU A 1 91 ? 6.455 14.414 -7.528 1.00 92.69 91 LEU A C 1
ATOM 692 O O . LEU A 1 91 ? 5.374 14.938 -7.235 1.00 92.69 91 LEU A O 1
ATOM 696 N N . PRO A 1 92 ? 7.533 14.581 -6.731 1.00 91.50 92 PRO A N 1
ATOM 697 C CA . PRO A 1 92 ? 7.486 15.279 -5.440 1.00 91.50 92 PRO A CA 1
ATOM 698 C C . PRO A 1 92 ? 6.948 16.717 -5.482 1.00 91.50 92 PRO A C 1
ATOM 700 O O . PRO A 1 92 ? 6.380 17.197 -4.490 1.00 91.50 92 PRO A O 1
ATOM 703 N N . SER A 1 93 ? 7.104 17.433 -6.600 1.00 92.12 93 SER A N 1
ATOM 704 C CA . SER A 1 93 ? 6.566 18.789 -6.755 1.00 92.12 93 SER A CA 1
ATOM 705 C C . SER A 1 93 ? 5.037 18.820 -6.839 1.00 92.12 93 SER A C 1
ATOM 707 O O . SER A 1 93 ? 4.421 19.802 -6.405 1.00 92.12 93 SER A O 1
ATOM 709 N N . GLN A 1 94 ? 4.402 17.744 -7.307 1.00 92.88 94 GLN A N 1
ATOM 710 C CA . GLN A 1 94 ? 2.979 17.715 -7.635 1.00 92.88 94 GLN A CA 1
ATOM 711 C C . GLN A 1 94 ? 2.090 17.467 -6.409 1.00 92.88 94 GLN A C 1
ATOM 713 O O . GLN A 1 94 ? 2.486 16.799 -5.450 1.00 92.88 94 GLN A O 1
ATOM 718 N N . PRO A 1 95 ? 0.859 18.007 -6.380 1.00 92.62 95 PRO A N 1
ATOM 719 C CA . PRO A 1 95 ? -0.083 17.742 -5.291 1.00 92.62 95 PRO A CA 1
ATOM 720 C C . PRO A 1 95 ? -0.578 16.289 -5.286 1.00 92.62 95 PRO A C 1
ATOM 722 O O . PRO A 1 95 ? -1.009 15.801 -4.247 1.00 92.62 95 PRO A O 1
ATOM 725 N N . THR A 1 96 ? -0.503 15.607 -6.431 1.00 93.50 96 THR A N 1
ATOM 726 C CA . THR A 1 96 ? -0.878 14.201 -6.618 1.00 93.50 96 THR A CA 1
ATOM 727 C C . THR A 1 96 ? 0.200 13.221 -6.163 1.00 93.50 96 THR A C 1
ATOM 729 O O . THR A 1 96 ? -0.068 12.024 -6.167 1.00 93.50 96 THR A O 1
ATOM 732 N N . TYR A 1 97 ? 1.369 13.701 -5.720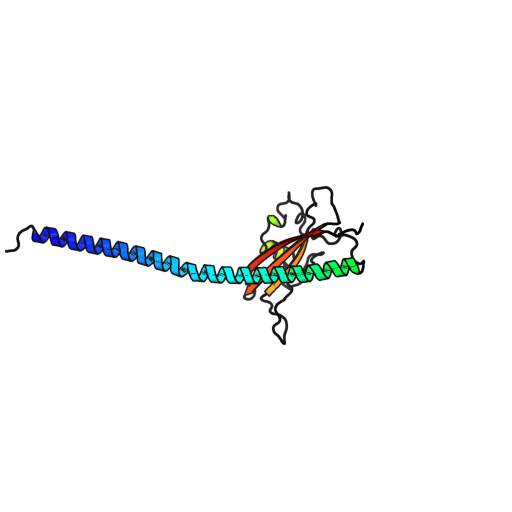 1.00 94.19 97 TYR A N 1
ATOM 733 C CA . TYR A 1 97 ? 2.462 12.857 -5.244 1.00 94.19 97 TYR A CA 1
ATOM 734 C C . TYR A 1 97 ? 1.993 11.875 -4.167 1.00 94.19 97 TYR A C 1
ATOM 736 O O . TYR A 1 97 ? 1.371 12.282 -3.183 1.00 94.19 97 TYR A O 1
ATOM 744 N N . PHE A 1 98 ? 2.330 10.594 -4.302 1.00 93.94 98 PHE A N 1
ATOM 745 C CA . PHE A 1 98 ? 1.778 9.529 -3.462 1.00 93.94 98 PHE A CA 1
ATOM 746 C C . PHE A 1 98 ? 2.025 9.739 -1.953 1.00 93.94 98 PHE A C 1
ATOM 748 O O . PHE A 1 98 ? 1.169 9.399 -1.136 1.00 93.94 98 PHE A O 1
ATOM 755 N N . ARG A 1 99 ? 3.145 10.362 -1.545 1.00 93.88 99 ARG A N 1
ATOM 756 C CA . ARG A 1 99 ? 3.411 10.691 -0.123 1.00 93.88 99 ARG A CA 1
ATOM 757 C C . ARG A 1 99 ? 2.562 11.845 0.418 1.00 93.88 99 ARG A C 1
ATOM 759 O O . ARG A 1 99 ? 2.502 12.044 1.627 1.00 93.88 99 ARG A O 1
ATOM 766 N N . ARG A 1 100 ? 1.922 12.624 -0.458 1.00 93.69 100 ARG A N 1
ATOM 767 C CA . ARG A 1 100 ? 0.954 13.676 -0.097 1.00 93.69 100 ARG A CA 1
ATOM 768 C C . ARG A 1 100 ? -0.484 13.156 -0.055 1.00 93.69 100 ARG A C 1
ATOM 770 O O . ARG A 1 100 ? -1.364 13.878 0.409 1.00 93.69 100 ARG A O 1
ATOM 777 N N . LEU A 1 101 ? -0.716 11.928 -0.517 1.00 93.56 101 LEU A N 1
ATOM 778 C CA . LEU A 1 101 ? -2.024 11.285 -0.562 1.00 93.56 101 LEU A CA 1
ATOM 779 C C . LEU A 1 101 ? -2.191 10.274 0.575 1.00 93.56 101 LEU A C 1
ATOM 781 O O . LEU A 1 101 ? -1.260 9.550 0.945 1.00 93.56 101 LEU A O 1
ATOM 785 N N . THR A 1 102 ? -3.410 10.179 1.101 1.00 94.44 102 THR A N 1
ATOM 786 C CA . THR A 1 102 ? -3.774 9.092 2.016 1.00 94.44 102 THR A CA 1
ATOM 787 C C . THR A 1 102 ? -3.848 7.763 1.269 1.00 94.44 102 THR A C 1
ATOM 789 O O . THR A 1 102 ? -4.084 7.733 0.061 1.00 94.44 102 THR A O 1
ATOM 792 N N . ASP A 1 103 ? -3.692 6.649 1.988 1.00 95.06 103 ASP A N 1
ATOM 793 C CA . ASP A 1 103 ? -3.843 5.307 1.404 1.00 95.06 103 ASP A CA 1
ATOM 794 C C . ASP A 1 103 ? -5.188 5.157 0.687 1.00 95.06 103 ASP A C 1
ATOM 796 O O . ASP A 1 103 ? -5.244 4.685 -0.441 1.00 95.06 103 ASP A O 1
ATOM 800 N N . GLU A 1 104 ? -6.270 5.644 1.298 1.00 93.06 104 GLU A N 1
ATOM 801 C CA . GLU A 1 104 ? -7.613 5.598 0.715 1.00 93.06 104 GLU A CA 1
ATOM 802 C C . GLU A 1 104 ? -7.710 6.379 -0.601 1.00 93.06 104 GLU A C 1
ATOM 804 O O . GLU A 1 104 ? -8.367 5.928 -1.533 1.00 93.06 104 GLU A O 1
ATOM 809 N N . GLN A 1 105 ? -7.047 7.536 -0.703 1.00 94.69 105 GLN A N 1
ATOM 810 C CA . GLN A 1 105 ? -7.026 8.314 -1.942 1.00 94.69 105 GLN A CA 1
ATOM 811 C C . GLN A 1 105 ? -6.284 7.574 -3.052 1.00 94.69 105 GLN A C 1
ATOM 813 O O . GLN A 1 105 ? -6.785 7.523 -4.169 1.00 94.69 105 GLN A O 1
ATOM 818 N N . ILE A 1 106 ? -5.124 6.983 -2.748 1.00 95.12 106 ILE A N 1
ATOM 819 C CA . ILE A 1 106 ? -4.358 6.191 -3.720 1.00 95.12 106 ILE A CA 1
ATOM 820 C C . ILE A 1 106 ? -5.179 4.990 -4.188 1.00 95.12 106 ILE A C 1
ATOM 822 O O . ILE A 1 106 ? -5.320 4.776 -5.388 1.00 95.12 106 ILE A O 1
ATOM 826 N N . LEU A 1 107 ? -5.767 4.240 -3.253 1.00 94.62 107 LEU A N 1
ATOM 827 C CA . LEU A 1 107 ? -6.596 3.079 -3.575 1.00 94.62 107 LEU A CA 1
ATOM 828 C C . LEU A 1 107 ? -7.798 3.469 -4.443 1.00 94.62 107 LEU A C 1
ATOM 830 O O . LEU A 1 107 ? -8.076 2.781 -5.415 1.00 94.62 107 LEU A O 1
ATOM 834 N N . ASN A 1 108 ? -8.451 4.598 -4.157 1.00 93.94 108 ASN A N 1
ATOM 835 C CA . ASN A 1 108 ? -9.556 5.102 -4.977 1.00 93.94 108 ASN A CA 1
ATOM 836 C C . ASN A 1 108 ? -9.109 5.606 -6.361 1.00 93.94 108 ASN A C 1
ATOM 838 O O . ASN A 1 108 ? -9.932 5.667 -7.267 1.00 93.94 108 ASN A O 1
ATOM 842 N N . TYR A 1 109 ? -7.848 6.012 -6.542 1.00 94.44 109 TYR A N 1
ATOM 843 C CA . TYR A 1 109 ? -7.320 6.307 -7.877 1.00 94.44 109 TYR A CA 1
ATOM 844 C C . TYR A 1 109 ? -7.044 5.031 -8.672 1.00 94.44 109 TYR A C 1
ATOM 846 O O . TYR A 1 109 ? -7.260 5.019 -9.881 1.00 94.44 109 TYR A O 1
ATOM 854 N N . ILE A 1 110 ? -6.563 3.984 -7.996 1.00 94.25 110 ILE A N 1
ATOM 855 C CA . ILE A 1 110 ? -6.249 2.686 -8.599 1.00 94.25 110 ILE A CA 1
ATOM 856 C C . ILE A 1 110 ? -7.523 1.930 -8.982 1.00 94.25 110 ILE A C 1
ATOM 858 O O .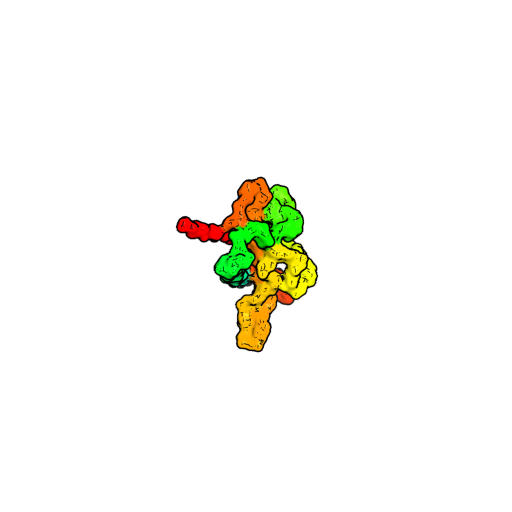 ILE A 1 110 ? -7.602 1.425 -10.097 1.00 94.25 110 ILE A O 1
ATOM 862 N N . ASP A 1 111 ? -8.491 1.860 -8.073 1.00 93.56 111 ASP A N 1
ATOM 863 C CA . ASP A 1 111 ? -9.764 1.151 -8.226 1.00 93.56 111 ASP A CA 1
ATOM 864 C C . ASP A 1 111 ? -10.923 2.066 -7.773 1.00 93.56 111 ASP A C 1
ATOM 866 O O . ASP A 1 111 ? -11.458 1.925 -6.667 1.00 93.56 111 ASP A O 1
ATOM 870 N N . PRO A 1 112 ? -11.285 3.081 -8.581 1.00 92.38 112 PRO A N 1
ATOM 871 C CA . PRO A 1 112 ? -12.433 3.949 -8.320 1.00 92.38 112 PRO A CA 1
ATOM 872 C C . PRO A 1 112 ? -13.781 3.217 -8.290 1.00 92.38 112 PRO A C 1
ATOM 874 O O . PRO A 1 112 ? -14.725 3.728 -7.682 1.00 92.38 112 PRO A O 1
ATOM 877 N N . GLU A 1 113 ? -13.903 2.068 -8.959 1.00 89.44 113 GLU A N 1
ATOM 878 C CA . GLU A 1 113 ? -15.153 1.298 -9.027 1.00 89.44 113 GLU A CA 1
ATOM 879 C C . GLU A 1 113 ? -15.334 0.377 -7.809 1.00 89.44 113 GLU A C 1
ATOM 881 O O . GLU A 1 113 ? -16.463 0.017 -7.461 1.00 89.44 113 GLU A O 1
ATOM 886 N N . GLY A 1 114 ? -14.242 0.074 -7.103 1.00 86.00 114 GLY A N 1
ATOM 887 C CA . GLY A 1 114 ? -14.211 -0.803 -5.940 1.00 86.00 114 GLY A CA 1
ATOM 888 C C . GLY A 1 114 ? -14.503 -2.259 -6.295 1.00 86.00 114 GLY A C 1
ATOM 889 O O . GLY A 1 114 ? -15.059 -2.980 -5.460 1.00 86.00 114 GLY A O 1
ATOM 890 N N . ASP A 1 115 ? -14.203 -2.672 -7.528 1.00 87.06 115 ASP A N 1
ATOM 891 C CA . ASP A 1 115 ? -14.499 -4.012 -8.041 1.00 87.06 115 ASP A CA 1
ATOM 892 C C . ASP A 1 115 ? -13.354 -5.014 -7.799 1.00 87.06 115 ASP A C 1
ATOM 894 O O . ASP A 1 115 ? -13.507 -6.211 -8.053 1.00 87.06 115 ASP A O 1
ATOM 898 N N . GLY A 1 116 ? -12.237 -4.542 -7.231 1.00 85.19 116 GLY A N 1
ATOM 899 C CA . GLY A 1 116 ? -11.041 -5.329 -6.955 1.00 85.19 116 GLY A CA 1
ATOM 900 C C . GLY A 1 116 ? -10.082 -5.442 -8.139 1.00 85.19 116 GLY A C 1
ATOM 901 O O . GLY A 1 116 ? -9.099 -6.178 -8.043 1.00 85.19 116 GLY A O 1
ATOM 902 N N . THR A 1 117 ? -10.338 -4.723 -9.231 1.00 90.19 117 THR A N 1
ATOM 903 C CA . THR A 1 117 ? -9.484 -4.661 -10.415 1.00 90.19 117 THR A CA 1
ATOM 904 C C . THR A 1 117 ? -8.901 -3.259 -10.554 1.00 90.19 117 THR A C 1
ATOM 906 O O . THR A 1 117 ? -9.591 -2.258 -10.404 1.00 90.19 117 THR A O 1
ATOM 909 N N . ALA A 1 118 ? -7.610 -3.162 -10.875 1.00 93.31 118 ALA A N 1
ATOM 910 C CA . ALA A 1 118 ? -7.014 -1.860 -11.146 1.00 93.31 118 ALA A CA 1
ATOM 911 C C . ALA A 1 118 ? -7.562 -1.287 -12.461 1.00 93.31 118 ALA A C 1
ATOM 913 O O . ALA A 1 118 ? -7.479 -1.922 -13.512 1.00 93.31 118 ALA A O 1
ATOM 914 N N . ASN A 1 119 ? -8.044 -0.048 -12.416 1.00 93.81 119 ASN A N 1
ATOM 915 C CA . ASN A 1 119 ? -8.361 0.753 -13.598 1.00 93.81 119 ASN A CA 1
ATOM 916 C C . ASN A 1 119 ? -7.122 1.459 -14.176 1.00 93.81 119 ASN A C 1
ATOM 918 O O . ASN A 1 119 ? -7.202 2.083 -15.236 1.00 93.81 119 ASN A O 1
ATOM 922 N N . LEU A 1 120 ? -5.988 1.380 -13.476 1.00 92.00 120 LEU A N 1
ATOM 923 C CA . LEU A 1 120 ? -4.703 1.928 -13.894 1.00 92.00 120 LEU A CA 1
ATOM 924 C C . LEU A 1 120 ? -3.767 0.820 -14.382 1.00 92.00 120 LEU A C 1
ATOM 926 O O . LEU A 1 120 ? -3.767 -0.294 -13.860 1.00 92.00 120 LEU A O 1
ATOM 930 N N . ASN A 1 121 ? -2.924 1.155 -15.357 1.00 90.81 121 ASN A N 1
ATOM 931 C CA . ASN A 1 121 ? -1.829 0.283 -15.779 1.00 90.81 121 ASN A CA 1
ATOM 932 C C . ASN A 1 121 ? -0.713 0.263 -14.722 1.00 90.81 121 ASN A C 1
ATOM 934 O O . ASN A 1 121 ? -0.627 1.162 -13.887 1.00 90.81 121 ASN A O 1
ATOM 938 N N . ASN A 1 122 ? 0.175 -0.730 -14.804 1.00 92.69 122 ASN A N 1
ATOM 939 C CA . ASN A 1 122 ? 1.378 -0.838 -13.965 1.00 92.69 122 ASN A CA 1
ATOM 940 C C . ASN A 1 122 ? 1.102 -0.957 -12.454 1.00 92.69 122 ASN A C 1
ATOM 942 O O . ASN A 1 122 ? 1.939 -0.631 -11.613 1.00 92.69 122 ASN A O 1
ATOM 946 N N . VAL A 1 123 ? -0.070 -1.486 -12.104 1.00 95.00 123 VAL A N 1
ATOM 947 C CA . VAL A 1 123 ? -0.370 -1.980 -10.759 1.00 95.00 123 VAL A CA 1
ATOM 948 C C . VAL A 1 123 ? -0.033 -3.469 -10.731 1.00 95.00 123 VAL A C 1
ATOM 950 O O . VAL A 1 123 ? -0.572 -4.234 -11.527 1.00 95.00 123 VAL A O 1
ATOM 953 N N . LEU A 1 124 ? 0.865 -3.883 -9.834 1.00 94.12 124 LEU A N 1
ATOM 954 C CA . LEU A 1 124 ? 1.318 -5.278 -9.737 1.00 94.12 124 LEU A CA 1
ATOM 955 C C . LEU A 1 124 ? 0.210 -6.174 -9.194 1.00 94.12 124 LEU A C 1
ATOM 957 O O . LEU A 1 124 ? -0.080 -7.235 -9.739 1.00 94.12 124 LEU A O 1
ATOM 961 N N . PHE A 1 125 ? -0.427 -5.708 -8.123 1.00 95.44 125 PHE A N 1
ATOM 962 C CA . PHE A 1 125 ? -1.516 -6.399 -7.458 1.00 95.44 125 PHE A CA 1
ATOM 963 C C . PHE A 1 125 ? -2.551 -5.379 -7.018 1.00 95.44 125 PHE A C 1
ATOM 965 O O . PHE A 1 125 ? -2.208 -4.395 -6.366 1.00 95.44 125 PHE A O 1
ATOM 972 N N . CYS A 1 126 ? -3.815 -5.621 -7.349 1.00 94.81 126 CYS A N 1
ATOM 973 C CA . CYS A 1 126 ? -4.933 -4.801 -6.905 1.00 94.81 126 CYS A CA 1
ATOM 974 C C . CYS A 1 126 ? -5.833 -5.624 -5.992 1.00 94.81 126 CYS A C 1
ATOM 976 O O . CYS A 1 126 ? -6.243 -6.723 -6.368 1.00 94.81 126 CYS A O 1
ATOM 978 N N . ASN A 1 127 ? -6.084 -5.094 -4.793 1.00 92.31 127 ASN A N 1
ATOM 979 C CA . ASN A 1 127 ? -7.021 -5.618 -3.799 1.00 92.31 127 ASN A CA 1
ATOM 980 C C . ASN A 1 127 ? -6.946 -7.147 -3.581 1.00 92.31 127 ASN A C 1
ATOM 982 O O . ASN A 1 127 ? -7.966 -7.809 -3.387 1.00 92.31 127 ASN A O 1
ATOM 986 N N . GLN A 1 128 ? -5.738 -7.716 -3.627 1.00 92.88 128 GLN A N 1
ATOM 987 C CA . GLN A 1 128 ? -5.531 -9.158 -3.524 1.00 92.88 128 GLN A CA 1
ATOM 988 C C . GLN A 1 128 ? -5.711 -9.619 -2.087 1.00 92.88 128 GLN A C 1
ATOM 990 O O . GLN A 1 128 ? -5.191 -9.009 -1.155 1.00 92.88 128 GLN A O 1
ATOM 995 N N . THR A 1 129 ? -6.434 -10.714 -1.910 1.00 92.25 129 THR A N 1
ATOM 996 C CA . THR A 1 129 ? -6.610 -11.384 -0.623 1.00 92.25 129 THR A CA 1
ATOM 997 C C . THR A 1 129 ? -5.400 -12.256 -0.293 1.00 92.25 129 THR A C 1
ATOM 999 O O . THR A 1 129 ? -4.780 -12.804 -1.199 1.00 92.25 129 THR A O 1
ATOM 1002 N N . TYR A 1 130 ? -5.067 -12.408 0.994 1.00 84.81 130 TYR A N 1
ATOM 1003 C CA . TYR A 1 130 ? -3.918 -13.239 1.405 1.00 84.81 130 TYR A CA 1
ATOM 1004 C C . TYR A 1 130 ? -4.194 -14.22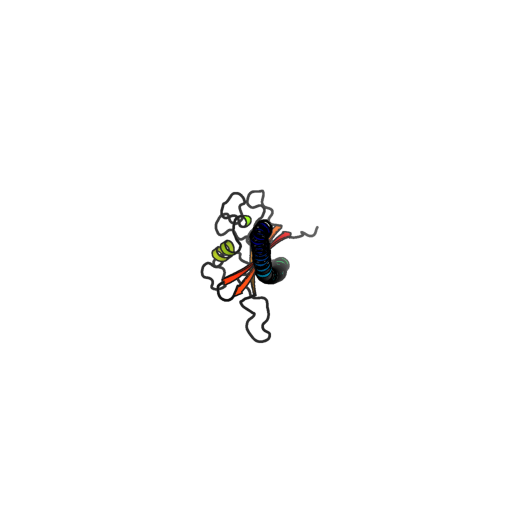1 2.549 1.00 84.81 130 TYR A C 1
ATOM 1006 O O . TYR A 1 130 ? -3.365 -15.084 2.834 1.00 84.81 130 TYR A O 1
ATOM 1014 N N . VAL A 1 131 ? -5.327 -14.088 3.245 1.00 81.62 131 VAL A N 1
ATOM 1015 C CA . VAL A 1 131 ? -5.654 -14.946 4.391 1.00 81.62 131 VAL A CA 1
ATOM 1016 C C . VAL A 1 131 ? -6.522 -16.114 3.921 1.00 81.62 131 VAL A C 1
ATOM 1018 O O . VAL A 1 131 ? -7.691 -15.891 3.589 1.00 81.62 131 VAL A O 1
ATOM 1021 N N . PRO A 1 132 ? -6.017 -17.360 3.949 1.00 78.38 132 PRO A N 1
ATOM 1022 C CA . PRO A 1 132 ? -6.789 -18.510 3.514 1.00 78.38 132 PRO A CA 1
ATOM 1023 C C . PRO A 1 132 ? -7.929 -18.821 4.482 1.00 78.38 132 PRO A C 1
ATOM 1025 O O . PRO A 1 132 ? -7.742 -18.910 5.696 1.00 78.38 132 PRO A O 1
ATOM 1028 N N . THR A 1 133 ? -9.120 -19.075 3.939 1.00 74.62 133 THR A N 1
ATOM 1029 C CA . THR A 1 133 ? -10.291 -19.540 4.712 1.00 74.62 133 THR A CA 1
ATOM 1030 C C . THR A 1 133 ? -10.368 -21.072 4.808 1.00 74.62 133 THR A C 1
ATOM 1032 O O . THR A 1 133 ? -11.297 -21.631 5.391 1.00 74.62 133 THR A O 1
ATOM 1035 N N . GLY A 1 134 ? -9.372 -21.774 4.256 1.00 68.31 134 GLY A N 1
ATOM 1036 C CA . GLY A 1 134 ? -9.159 -23.219 4.379 1.00 68.31 134 GLY A CA 1
ATOM 1037 C C . GLY A 1 134 ? -9.919 -24.094 3.375 1.00 68.31 134 GLY A C 1
ATOM 1038 O O . GLY A 1 134 ? -9.462 -25.193 3.079 1.00 68.31 134 GLY A O 1
ATOM 1039 N N . SER A 1 135 ? -11.055 -23.645 2.834 1.00 63.53 135 SER A N 1
ATOM 1040 C CA . SER A 1 135 ? -11.827 -24.414 1.831 1.00 63.53 135 SER A CA 1
ATOM 1041 C C . SER A 1 135 ? -12.670 -23.559 0.874 1.00 63.53 135 SER A C 1
ATOM 1043 O O . SER A 1 135 ? -13.441 -24.098 0.081 1.00 63.53 135 SER A O 1
ATOM 1045 N N . GLY A 1 136 ? -12.524 -22.234 0.935 1.00 65.56 136 GLY A N 1
ATOM 1046 C CA . GLY A 1 136 ? -13.231 -21.268 0.098 1.00 65.56 136 GLY A CA 1
ATOM 1047 C C . GLY A 1 136 ? -12.297 -20.150 -0.372 1.00 65.56 136 GLY A C 1
ATOM 1048 O O . GLY A 1 136 ? -11.092 -20.243 -0.138 1.00 65.56 136 GLY A O 1
ATOM 1049 N N . PRO A 1 137 ? -12.836 -19.110 -1.035 1.00 67.81 137 PRO A N 1
ATOM 1050 C CA . PRO A 1 137 ? -12.054 -17.928 -1.374 1.00 67.81 137 PRO A CA 1
ATOM 1051 C C . PRO A 1 137 ? -11.453 -17.312 -0.106 1.00 67.81 137 PRO A C 1
ATOM 1053 O O . PRO A 1 137 ? -12.068 -17.349 0.967 1.00 67.81 137 PRO A O 1
ATOM 1056 N N . ASP A 1 138 ? -10.238 -16.791 -0.235 1.00 81.69 138 ASP A N 1
ATOM 1057 C CA . ASP A 1 138 ? -9.530 -16.100 0.838 1.00 81.69 138 ASP A CA 1
ATOM 1058 C C . ASP A 1 138 ? -10.374 -14.955 1.414 1.00 81.69 138 ASP A C 1
ATOM 1060 O O . ASP A 1 138 ? -11.316 -14.455 0.794 1.00 81.69 138 ASP A O 1
ATOM 1064 N N . ASP A 1 139 ? -10.063 -14.558 2.643 1.00 85.00 139 ASP A N 1
ATOM 1065 C CA . ASP A 1 139 ? -10.880 -13.607 3.381 1.00 85.00 139 ASP A CA 1
ATOM 1066 C C . ASP A 1 139 ? -10.797 -12.196 2.759 1.00 85.00 139 ASP A C 1
ATOM 1068 O O . ASP A 1 139 ? -9.745 -11.552 2.842 1.00 85.00 139 ASP A O 1
ATOM 1072 N N . PRO A 1 140 ? -11.903 -11.656 2.204 1.00 86.88 140 PRO A N 1
ATOM 1073 C CA . PRO A 1 140 ? -11.909 -10.362 1.517 1.00 86.88 140 PRO A CA 1
ATOM 1074 C C . PRO A 1 140 ? -11.711 -9.172 2.462 1.00 86.88 140 PRO A C 1
ATOM 1076 O O . PRO A 1 140 ? -11.632 -8.028 2.023 1.00 86.88 140 PRO A O 1
ATOM 1079 N N . ARG A 1 141 ? -11.664 -9.408 3.778 1.00 90.50 141 ARG A N 1
ATOM 1080 C CA . ARG A 1 141 ? -11.362 -8.371 4.768 1.00 90.50 141 ARG A CA 1
ATOM 1081 C C . ARG A 1 141 ? -9.884 -8.003 4.803 1.00 90.50 141 ARG A C 1
ATOM 1083 O O . ARG A 1 141 ? -9.576 -6.935 5.323 1.00 90.50 141 ARG A O 1
ATOM 1090 N N . TYR A 1 142 ? -9.011 -8.880 4.315 1.00 92.81 142 TYR A N 1
ATOM 1091 C CA . TYR A 1 142 ? -7.561 -8.795 4.449 1.00 92.81 142 TYR A CA 1
ATOM 1092 C C . TYR A 1 142 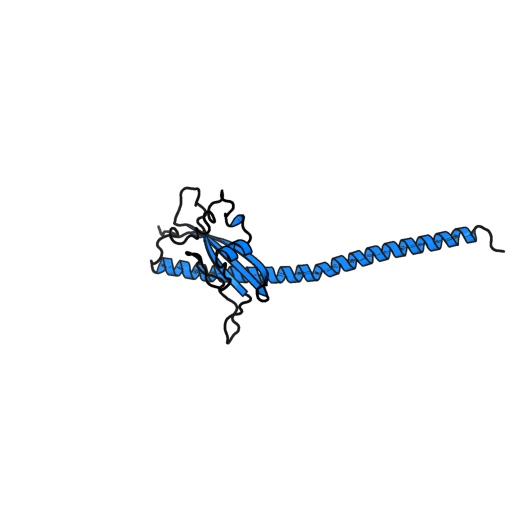? -6.934 -8.711 3.063 1.00 92.81 142 TYR A C 1
ATOM 1094 O O . TYR A 1 142 ? -6.659 -9.734 2.437 1.00 92.81 142 TYR A O 1
ATOM 1102 N N . THR A 1 143 ? -6.731 -7.487 2.586 1.00 95.00 143 THR A N 1
ATOM 1103 C CA . THR A 1 143 ? -6.324 -7.239 1.199 1.00 95.00 143 THR A CA 1
ATOM 1104 C C . THR A 1 143 ? -5.062 -6.399 1.113 1.00 95.00 143 THR A C 1
ATOM 1106 O O . THR A 1 143 ? -4.819 -5.568 1.990 1.00 95.00 143 THR A O 1
ATOM 1109 N N . TYR A 1 144 ? -4.302 -6.550 0.034 1.00 96.19 144 TYR A N 1
ATOM 1110 C CA . TYR A 1 144 ? -3.163 -5.695 -0.280 1.00 96.19 144 TYR A CA 1
ATOM 1111 C C . TYR A 1 144 ? -3.215 -5.161 -1.714 1.00 96.19 144 TYR A C 1
ATOM 1113 O O . TYR A 1 144 ? -3.886 -5.708 -2.589 1.00 96.19 144 TYR A O 1
ATOM 1121 N N . THR A 1 145 ? -2.535 -4.045 -1.955 1.00 97.06 145 THR A N 1
ATOM 1122 C CA . THR A 1 145 ? -2.346 -3.449 -3.284 1.00 97.06 145 THR A CA 1
ATOM 1123 C C . THR A 1 145 ? -0.902 -2.996 -3.423 1.00 97.06 145 THR A C 1
ATOM 1125 O O . THR A 1 145 ? -0.385 -2.335 -2.522 1.00 97.06 145 THR A O 1
ATOM 1128 N N . CYS A 1 146 ? -0.263 -3.356 -4.533 1.00 97.62 146 CYS A N 1
ATOM 1129 C CA . CYS A 1 146 ? 1.164 -3.152 -4.750 1.00 97.62 146 CYS A CA 1
ATOM 1130 C C . CYS A 1 146 ? 1.434 -2.525 -6.117 1.00 97.62 146 CYS A C 1
ATOM 1132 O O . CYS A 1 146 ? 0.837 -2.927 -7.118 1.00 97.62 146 CYS A O 1
ATOM 1134 N N . PHE A 1 147 ? 2.340 -1.554 -6.163 1.00 97.25 147 PHE A N 1
ATOM 1135 C CA . PHE A 1 147 ? 2.757 -0.860 -7.383 1.00 97.25 147 PHE A CA 1
ATOM 1136 C C . PHE A 1 147 ? 4.156 -0.255 -7.206 1.00 97.25 147 PHE A C 1
ATOM 1138 O O . PHE A 1 147 ? 4.622 -0.077 -6.079 1.00 97.25 147 PHE A O 1
ATOM 1145 N N . LEU A 1 148 ? 4.826 0.053 -8.317 1.00 96.38 148 LEU A N 1
ATOM 1146 C CA . LEU A 1 148 ? 6.152 0.675 -8.321 1.00 96.38 148 LEU A CA 1
ATOM 1147 C C . LEU A 1 148 ? 6.040 2.179 -8.569 1.00 96.38 148 LEU A C 1
ATOM 1149 O O . LEU A 1 148 ? 5.217 2.619 -9.368 1.00 96.38 148 LEU A O 1
ATOM 1153 N N . ILE A 1 149 ? 6.891 2.960 -7.918 1.00 95.06 149 ILE A N 1
ATOM 1154 C CA . ILE A 1 149 ? 7.066 4.393 -8.152 1.00 95.06 149 ILE A CA 1
ATOM 1155 C C . ILE A 1 149 ? 8.523 4.641 -8.531 1.00 95.06 149 ILE A C 1
ATOM 1157 O O . ILE A 1 149 ? 9.425 4.070 -7.921 1.00 95.06 149 ILE A O 1
ATOM 1161 N N . ASN A 1 150 ? 8.735 5.505 -9.521 1.00 92.69 150 ASN A N 1
ATOM 1162 C CA . ASN A 1 150 ? 10.052 6.053 -9.810 1.00 92.69 150 ASN A CA 1
ATOM 1163 C C . ASN A 1 150 ? 10.377 7.108 -8.738 1.00 92.69 150 ASN A C 1
ATOM 1165 O O . ASN A 1 150 ? 9.719 8.148 -8.668 1.00 92.69 150 ASN A O 1
ATOM 1169 N N . ASP A 1 151 ? 11.342 6.834 -7.864 1.00 86.50 151 ASP A N 1
ATOM 1170 C CA . ASP A 1 151 ? 11.777 7.768 -6.822 1.00 86.50 151 ASP A CA 1
ATOM 1171 C C . ASP A 1 151 ? 12.659 8.907 -7.351 1.00 86.50 151 ASP A C 1
ATOM 1173 O O . ASP A 1 151 ? 12.836 9.918 -6.665 1.00 86.50 151 ASP A O 1
ATOM 1177 N N . GLU A 1 152 ? 13.103 8.797 -8.599 1.00 87.25 152 GLU A N 1
ATOM 1178 C CA . GLU A 1 152 ? 13.951 9.746 -9.310 1.00 87.25 152 GLU A CA 1
ATOM 1179 C C . GLU A 1 152 ? 13.220 10.491 -10.441 1.00 87.25 152 GLU A C 1
ATOM 1181 O O . GLU A 1 152 ? 13.855 11.125 -11.281 1.00 87.25 152 GLU A O 1
ATOM 1186 N N . ALA A 1 153 ? 11.882 10.490 -10.457 1.00 84.31 153 ALA A N 1
ATOM 1187 C CA . ALA A 1 153 ? 11.070 11.062 -11.541 1.00 84.31 153 ALA A CA 1
ATOM 1188 C C . ALA A 1 153 ? 11.316 12.568 -11.833 1.00 84.31 153 ALA A C 1
ATOM 1190 O O . ALA A 1 153 ? 10.935 13.072 -12.891 1.00 84.31 153 ALA A O 1
ATOM 1191 N N . GLU A 1 154 ? 11.950 13.310 -10.914 1.00 83.19 154 GLU A N 1
ATOM 1192 C CA . GLU A 1 154 ? 12.367 14.716 -11.098 1.00 83.19 154 GLU A CA 1
ATOM 1193 C C . GLU A 1 154 ? 13.892 14.903 -11.247 1.00 83.19 154 GLU A C 1
ATOM 1195 O O . GLU A 1 154 ? 14.367 16.030 -11.425 1.00 83.19 154 GLU A O 1
ATOM 1200 N N . THR A 1 155 ? 14.667 13.823 -11.169 1.00 83.25 155 THR A N 1
ATOM 1201 C CA . THR A 1 155 ? 16.132 13.796 -11.270 1.00 83.25 155 THR A CA 1
ATOM 1202 C C . THR A 1 155 ? 16.583 12.983 -12.490 1.00 83.25 155 THR A C 1
ATOM 1204 O O . THR A 1 155 ? 15.802 12.725 -13.402 1.00 83.25 155 THR A O 1
ATOM 1207 N N . ALA A 1 156 ? 17.882 12.688 -12.597 1.00 80.81 156 ALA A N 1
ATOM 1208 C CA . ALA A 1 156 ? 18.370 11.806 -13.650 1.00 80.81 156 ALA A CA 1
ATOM 1209 C C . ALA A 1 156 ? 17.927 10.378 -13.318 1.00 80.81 156 ALA A C 1
ATOM 1211 O O . ALA A 1 156 ? 18.411 9.844 -12.336 1.00 80.81 156 A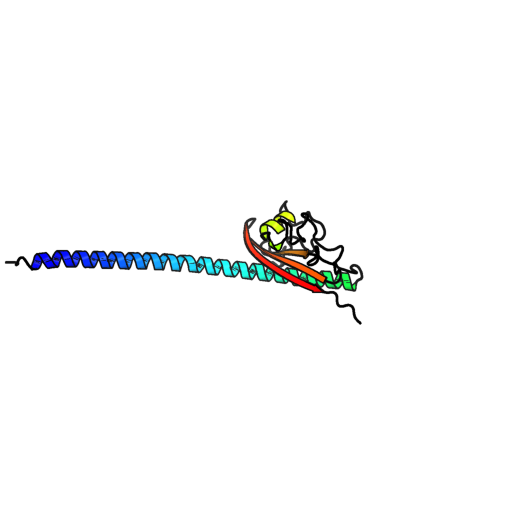LA A O 1
ATOM 1212 N N . GLU A 1 157 ? 17.021 9.828 -14.121 1.00 79.12 157 GLU A N 1
ATOM 1213 C CA . GLU A 1 157 ? 16.403 8.517 -13.907 1.00 79.12 157 GLU A CA 1
ATOM 1214 C C . GLU A 1 157 ? 17.420 7.367 -14.003 1.00 79.12 157 GLU A C 1
ATOM 1216 O O . GLU A 1 157 ? 18.056 7.169 -15.047 1.00 79.12 157 GLU A O 1
ATOM 1221 N N . ASP A 1 158 ? 17.527 6.587 -12.932 1.00 83.06 158 ASP A N 1
ATOM 1222 C CA . ASP A 1 158 ? 18.090 5.247 -12.892 1.00 83.06 158 ASP A CA 1
ATOM 1223 C C . ASP A 1 158 ? 16.954 4.216 -12.975 1.00 83.06 158 ASP A C 1
ATOM 1225 O O . ASP A 1 158 ? 16.083 4.102 -12.124 1.00 83.06 158 ASP A O 1
ATOM 1229 N N . ALA A 1 159 ? 16.935 3.443 -14.061 1.00 84.94 159 ALA A N 1
ATOM 1230 C CA . ALA A 1 159 ? 15.915 2.416 -14.269 1.00 84.94 159 ALA A CA 1
ATOM 1231 C C . ALA A 1 159 ? 16.257 1.081 -13.575 1.00 84.94 159 ALA A C 1
ATOM 1233 O O . ALA A 1 159 ? 15.587 0.068 -13.820 1.00 84.94 159 ALA A O 1
ATOM 1234 N N . THR A 1 160 ? 17.350 1.034 -12.803 1.00 88.19 160 THR A N 1
ATOM 1235 C CA . THR A 1 160 ? 17.794 -0.160 -12.071 1.00 88.19 160 THR A CA 1
ATOM 1236 C C . THR A 1 160 ? 17.268 -0.225 -10.649 1.00 88.19 160 THR A C 1
ATOM 1238 O O . THR A 1 160 ? 17.316 -1.305 -10.063 1.00 88.19 160 THR A O 1
ATOM 1241 N N . ASP A 1 161 ? 16.692 0.851 -10.129 1.00 90.25 161 ASP A N 1
ATOM 1242 C CA . ASP A 1 161 ? 15.972 0.880 -8.869 1.00 90.25 161 ASP A CA 1
ATOM 1243 C C . ASP A 1 161 ? 14.531 1.388 -9.021 1.00 90.25 161 ASP A C 1
ATOM 1245 O O . ASP A 1 161 ? 14.071 1.858 -10.068 1.00 90.25 161 ASP A O 1
ATOM 1249 N N . ALA A 1 162 ? 13.741 1.090 -7.996 1.00 93.12 162 ALA A N 1
ATOM 1250 C CA . ALA A 1 162 ? 12.332 1.429 -7.937 1.00 93.12 162 ALA A CA 1
ATOM 1251 C C . ALA A 1 162 ? 11.856 1.443 -6.491 1.00 93.12 162 ALA A C 1
ATOM 1253 O O . ALA A 1 162 ? 12.234 0.590 -5.685 1.00 93.12 162 ALA A O 1
ATOM 1254 N N . LEU A 1 163 ? 10.924 2.334 -6.173 1.00 95.12 163 LEU A N 1
ATOM 1255 C CA . LEU A 1 163 ? 10.240 2.312 -4.891 1.00 95.12 163 LEU A CA 1
ATOM 1256 C C . LEU A 1 163 ? 8.983 1.438 -4.979 1.00 95.12 163 LEU A C 1
ATOM 1258 O O . LEU A 1 163 ? 7.975 1.825 -5.570 1.00 95.12 163 LEU A O 1
ATOM 1262 N N . LEU A 1 164 ? 9.021 0.259 -4.361 1.00 97.00 164 LEU A N 1
ATOM 1263 C CA . LEU A 1 164 ? 7.861 -0.612 -4.208 1.00 97.00 164 LEU A CA 1
ATOM 1264 C C . LEU A 1 164 ? 6.971 -0.115 -3.071 1.00 97.00 164 LEU A C 1
ATOM 1266 O O . LEU A 1 164 ? 7.383 -0.044 -1.911 1.00 97.00 164 LEU A O 1
ATOM 1270 N N . ILE A 1 165 ? 5.720 0.176 -3.411 1.00 97.62 165 ILE A N 1
ATOM 1271 C CA . ILE A 1 165 ? 4.689 0.577 -2.464 1.00 97.62 165 ILE A CA 1
ATOM 1272 C C . ILE A 1 165 ? 3.734 -0.591 -2.267 1.00 97.62 165 ILE A C 1
ATOM 1274 O O . ILE A 1 165 ? 3.122 -1.055 -3.226 1.00 97.62 165 ILE A O 1
ATOM 1278 N N . CYS A 1 166 ? 3.580 -1.045 -1.023 1.00 97.81 166 CYS A N 1
ATOM 1279 C CA . CYS A 1 166 ? 2.605 -2.069 -0.645 1.00 97.81 166 CYS A CA 1
ATOM 1280 C C . CYS A 1 166 ? 1.638 -1.488 0.386 1.00 97.81 166 CYS A C 1
ATOM 1282 O O . CYS A 1 166 ? 2.049 -1.106 1.483 1.00 97.81 166 CYS A O 1
ATOM 1284 N N . ILE A 1 167 ? 0.354 -1.414 0.045 1.00 97.62 167 ILE A N 1
ATOM 1285 C CA . ILE A 1 167 ? -0.703 -0.923 0.930 1.00 97.62 167 ILE A CA 1
ATOM 1286 C C . ILE A 1 167 ? -1.541 -2.109 1.387 1.00 97.62 167 ILE A C 1
ATOM 1288 O O . ILE A 1 167 ? -2.277 -2.697 0.597 1.00 97.62 167 ILE A O 1
ATOM 1292 N N . GLY A 1 168 ? -1.448 -2.438 2.669 1.00 96.94 168 GLY A N 1
ATOM 1293 C CA . GLY A 1 168 ? -2.312 -3.404 3.330 1.00 96.94 168 GLY A CA 1
ATOM 1294 C C . GLY A 1 168 ? -3.563 -2.733 3.886 1.00 96.94 168 GLY A C 1
ATOM 1295 O O . GLY A 1 168 ? -3.502 -1.629 4.433 1.00 96.94 168 GLY A O 1
ATOM 1296 N N . VAL A 1 169 ? -4.711 -3.392 3.750 1.00 95.25 169 VAL A N 1
ATOM 1297 C CA . VAL A 1 169 ? -6.025 -2.843 4.099 1.00 95.25 169 VAL A CA 1
ATOM 1298 C C . VAL A 1 169 ? -6.832 -3.877 4.867 1.00 95.25 169 VAL A C 1
ATOM 1300 O O . VAL A 1 169 ? -7.012 -5.004 4.406 1.00 95.25 169 VAL A O 1
ATOM 1303 N N . ILE A 1 170 ? -7.374 -3.456 6.013 1.00 94.75 170 ILE A N 1
ATOM 1304 C CA . ILE A 1 170 ? -8.349 -4.232 6.780 1.00 94.75 170 ILE A CA 1
ATOM 1305 C C . ILE A 1 170 ? -9.725 -3.612 6.630 1.00 94.75 170 ILE A C 1
ATOM 1307 O O . ILE A 1 170 ? -9.912 -2.425 6.915 1.00 94.75 170 ILE A O 1
ATOM 1311 N N . ARG A 1 171 ? -10.705 -4.417 6.219 1.00 91.56 171 ARG A N 1
ATOM 1312 C CA . ARG A 1 171 ? -12.078 -3.963 5.980 1.00 91.56 171 ARG A CA 1
ATOM 1313 C C . ARG A 1 171 ? -13.107 -4.705 6.826 1.00 91.56 171 ARG A C 1
ATOM 1315 O O . ARG A 1 171 ? -12.951 -5.867 7.191 1.00 91.56 171 ARG A O 1
ATOM 1322 N N . ALA A 1 172 ? -14.217 -4.024 7.088 1.00 87.94 172 ALA A N 1
ATOM 1323 C CA . ALA A 1 172 ? -15.467 -4.630 7.531 1.00 87.94 172 ALA A CA 1
ATOM 1324 C C . ALA A 1 172 ? -16.576 -4.243 6.546 1.00 87.94 172 ALA A C 1
ATOM 1326 O O . ALA A 1 172 ? -17.111 -3.132 6.597 1.00 87.94 172 ALA A O 1
ATOM 1327 N N . GLY A 1 173 ? -16.893 -5.154 5.621 1.00 84.25 173 GLY A N 1
ATOM 1328 C CA . GLY A 1 173 ? -17.686 -4.822 4.435 1.00 84.25 173 GLY A CA 1
ATOM 1329 C C . GLY A 1 173 ? -16.938 -3.803 3.571 1.00 84.25 173 GLY A C 1
ATOM 1330 O O . GLY A 1 173 ? -15.737 -3.940 3.365 1.00 84.25 173 GLY A O 1
ATOM 1331 N N . ASN A 1 174 ? -17.611 -2.734 3.143 1.00 81.38 174 ASN A N 1
ATOM 1332 C CA . ASN A 1 174 ? -16.980 -1.686 2.325 1.00 81.38 174 ASN A CA 1
ATOM 1333 C C . ASN A 1 174 ? -16.175 -0.667 3.148 1.00 81.38 174 ASN A C 1
ATOM 1335 O O . ASN A 1 174 ? -15.501 0.191 2.582 1.00 81.38 174 ASN A O 1
ATOM 1339 N N . LYS A 1 175 ? -16.241 -0.729 4.482 1.00 87.81 175 LYS A N 1
ATOM 1340 C CA . LYS A 1 175 ? -15.565 0.234 5.351 1.00 87.81 175 LYS A CA 1
ATOM 1341 C C . LYS A 1 175 ? -14.127 -0.198 5.626 1.00 87.81 175 LYS A C 1
ATOM 1343 O O . LYS A 1 175 ? -13.912 -1.280 6.170 1.00 87.81 175 LYS A O 1
ATOM 1348 N N . ILE A 1 176 ? -13.175 0.689 5.350 1.00 90.88 176 ILE A N 1
ATOM 1349 C CA . ILE A 1 176 ? -11.781 0.550 5.780 1.00 90.88 176 ILE A CA 1
ATOM 1350 C C . ILE A 1 176 ? -11.704 0.790 7.293 1.00 90.88 176 ILE A C 1
ATOM 1352 O O . ILE A 1 176 ? -12.212 1.787 7.812 1.00 90.88 176 ILE A O 1
ATOM 1356 N N . LEU A 1 177 ? -11.133 -0.174 8.012 1.00 91.44 177 LEU A N 1
ATOM 1357 C CA . LEU A 1 177 ? -10.888 -0.102 9.452 1.00 91.44 177 LEU A CA 1
ATOM 1358 C C . LEU A 1 177 ? -9.478 0.400 9.754 1.00 91.44 177 LEU A C 1
ATOM 1360 O O . LEU A 1 177 ? -9.311 1.178 10.690 1.00 91.44 177 LEU A O 1
ATOM 1364 N N . ALA A 1 178 ? -8.494 -0.046 8.974 1.00 93.31 178 ALA A N 1
ATOM 1365 C CA . ALA A 1 178 ? -7.110 0.396 9.058 1.00 93.31 178 ALA A CA 1
ATOM 1366 C C . ALA A 1 178 ? -6.388 0.163 7.728 1.00 93.31 178 ALA A C 1
ATOM 1368 O O . ALA A 1 178 ? -6.752 -0.734 6.960 1.00 93.31 178 ALA A O 1
ATOM 1369 N N . THR A 1 179 ? -5.338 0.947 7.511 1.00 95.31 179 THR A N 1
ATOM 1370 C CA . THR A 1 179 ? -4.376 0.775 6.425 1.00 95.31 179 THR A CA 1
ATOM 1371 C C . THR A 1 179 ? -2.957 0.807 6.982 1.00 95.31 179 THR A C 1
ATOM 1373 O O . THR A 1 179 ? -2.702 1.394 8.038 1.00 95.31 179 THR A O 1
ATOM 1376 N N . ALA A 1 180 ? -2.035 0.160 6.279 1.00 95.69 180 ALA A N 1
ATOM 1377 C CA . ALA A 1 180 ? -0.604 0.271 6.517 1.00 95.69 180 ALA A CA 1
ATOM 1378 C C . ALA A 1 180 ? 0.117 0.313 5.170 1.00 95.69 180 ALA A C 1
ATOM 1380 O O . ALA A 1 180 ? -0.215 -0.458 4.271 1.00 95.69 180 ALA A O 1
ATOM 1381 N N . ARG A 1 181 ? 1.104 1.200 5.044 1.00 96.38 181 ARG A N 1
ATOM 1382 C CA . ARG A 1 181 ? 1.907 1.366 3.833 1.00 96.38 181 ARG A CA 1
ATOM 1383 C C . ARG A 1 181 ? 3.352 0.981 4.115 1.00 96.38 181 ARG A C 1
ATOM 1385 O O . ARG A 1 181 ? 3.965 1.530 5.030 1.00 96.38 181 ARG A O 1
ATOM 1392 N N . LEU A 1 182 ? 3.882 0.068 3.311 1.00 96.75 182 LEU A N 1
ATOM 1393 C CA . LEU A 1 182 ? 5.309 -0.201 3.200 1.00 96.75 182 LEU A CA 1
ATOM 1394 C C . LEU A 1 182 ? 5.845 0.518 1.965 1.00 96.75 182 LEU A C 1
ATOM 1396 O O . LEU A 1 182 ? 5.237 0.452 0.898 1.00 96.75 182 LEU A O 1
ATOM 1400 N N . GLU A 1 183 ? 6.979 1.191 2.127 1.00 95.94 183 GLU A N 1
ATOM 1401 C CA . GLU A 1 183 ? 7.745 1.794 1.039 1.00 95.94 183 GLU A CA 1
ATOM 1402 C C . GLU A 1 183 ? 9.133 1.153 1.068 1.00 95.94 183 GLU A C 1
ATOM 1404 O O . GLU A 1 183 ? 9.868 1.326 2.044 1.00 95.94 183 GLU A O 1
ATOM 1409 N N . VAL A 1 184 ? 9.470 0.368 0.047 1.00 95.56 184 VAL A N 1
ATOM 1410 C CA . VAL A 1 184 ? 10.717 -0.405 -0.001 1.00 95.56 184 VAL A CA 1
ATOM 1411 C C . VAL A 1 184 ? 11.460 -0.079 -1.285 1.00 95.56 184 VAL A C 1
ATOM 1413 O O . VAL A 1 184 ? 10.908 -0.228 -2.369 1.00 95.56 184 VAL A O 1
ATOM 1416 N N . LEU A 1 185 ? 12.710 0.366 -1.163 1.00 93.94 185 LEU A N 1
ATOM 1417 C CA . LEU A 1 185 ? 13.577 0.570 -2.317 1.00 93.94 185 LEU A CA 1
ATOM 1418 C C . LEU A 1 185 ? 14.065 -0.792 -2.820 1.00 93.94 185 LEU A C 1
ATOM 1420 O O . LEU A 1 185 ? 14.661 -1.561 -2.062 1.00 93.94 185 LEU A O 1
ATOM 1424 N N . LEU A 1 186 ? 13.793 -1.081 -4.084 1.00 91.88 186 LEU A N 1
ATOM 1425 C CA . LEU A 1 186 ? 14.291 -2.237 -4.813 1.00 91.88 186 LEU A CA 1
ATOM 1426 C C . LEU A 1 186 ? 15.433 -1.788 -5.712 1.00 91.88 186 LEU A C 1
ATOM 1428 O O . LEU A 1 186 ? 15.356 -0.710 -6.284 1.00 91.88 186 LEU A O 1
ATOM 1432 N N . ALA A 1 187 ? 16.444 -2.632 -5.884 1.00 88.00 187 ALA A N 1
ATOM 1433 C CA . ALA A 1 187 ? 17.519 -2.402 -6.838 1.00 88.00 187 ALA A CA 1
ATOM 1434 C C . ALA A 1 187 ? 17.879 -3.716 -7.536 1.00 88.00 187 ALA A C 1
ATOM 1436 O O . ALA A 1 187 ? 17.940 -4.772 -6.901 1.00 88.00 187 ALA A O 1
ATOM 1437 N N . VAL A 1 188 ? 18.125 -3.657 -8.842 1.00 82.12 188 VAL A N 1
ATOM 1438 C CA . VAL A 1 188 ? 18.638 -4.779 -9.627 1.00 82.12 188 VAL A CA 1
ATOM 1439 C C . VAL A 1 188 ? 20.154 -4.812 -9.484 1.00 82.12 188 VAL A C 1
ATOM 1441 O O . VAL A 1 188 ? 20.863 -3.957 -10.016 1.00 82.12 188 VAL A O 1
ATOM 1444 N N . GLU A 1 189 ? 20.682 -5.835 -8.814 1.00 72.44 189 GLU A N 1
ATOM 1445 C CA . GLU A 1 189 ? 22.123 -6.072 -8.809 1.00 72.44 189 GLU A CA 1
ATOM 1446 C C . GLU A 1 189 ? 22.578 -6.552 -10.194 1.00 72.44 189 GLU A C 1
ATOM 1448 O O . GLU A 1 189 ? 22.316 -7.681 -10.614 1.00 72.44 189 GLU A O 1
ATOM 1453 N N . ARG A 1 190 ? 23.307 -5.700 -10.923 1.00 60.28 190 ARG A N 1
ATOM 1454 C CA . ARG A 1 190 ? 24.061 -6.152 -12.095 1.00 60.28 190 ARG A CA 1
ATOM 1455 C C . ARG A 1 190 ? 25.307 -6.879 -11.602 1.00 60.28 190 ARG A C 1
ATOM 1457 O O . ARG A 1 190 ? 26.235 -6.245 -11.108 1.00 60.28 190 ARG A O 1
ATOM 1464 N N . GLY A 1 191 ? 25.315 -8.205 -11.734 1.00 55.09 191 GLY A N 1
ATOM 1465 C CA . GLY A 1 191 ? 26.516 -9.011 -11.519 1.00 55.09 191 GLY A CA 1
ATOM 1466 C C . GLY A 1 191 ? 27.694 -8.435 -12.313 1.00 55.09 191 GLY A C 1
ATOM 1467 O O . GLY A 1 191 ? 27.558 -8.177 -13.510 1.00 55.09 191 GLY A O 1
ATOM 1468 N N . ALA A 1 192 ? 28.797 -8.174 -11.608 1.00 38.59 192 ALA A N 1
ATOM 1469 C CA . ALA A 1 192 ? 30.043 -7.630 -12.148 1.00 38.59 192 ALA A CA 1
ATOM 1470 C C . ALA A 1 192 ? 30.692 -8.531 -13.212 1.00 38.59 192 ALA A C 1
ATOM 1472 O O . ALA A 1 192 ? 30.577 -9.774 -13.092 1.00 38.59 192 ALA A O 1
#

Radius of gyration: 28.38 Å; chains: 1; bounding box: 59×54×95 Å

Foldseek 3Di:
DDDPVVVVVVVVVVVVVVVVVVVVVVVVVVVVVVVVVVVVVVVLVVQAVLQVVLLVLVVVVVVVVVVVCVVVVVDPFCVVQAFCPPPCCQPPVDCNPVVNDDPVRVLCRQCVPPPQHGPGPNWPGGQDADADPPPDDHDSQWGKTKGWHQNQPVHDGDRQKIWIKMKIFGDDVVDTSDIDIDTDIDGHDDDD

Secondary structure (DSSP, 8-state):
---THHHHHHHHHHHHHHHHHHHHHHHHHHHHHHHHHHHHHHHHHHHHHHHHHHHHHHHHHHHHHHHHHHHTTS-S-STTSB---STTSS-TTSTT-GGGS-HHHHHHHH-SS-SSS-SSTTEEEEEEE-S--SSSS--TTEEEEEEEE-TTTTSS--TTEEEEEEEEEEEETTEEEEEEEEEEEEE-----

Sequence (192 aa):
MKTSADYKNQGVSLIIVVLVMAFLFSVGLLLLSITGTGPRIAGNVRFYQEAFNAAEAGFDASWVAIENNLADGLWVSFSDHYLQQPAGIDLPSQPTYFRRLTDEQILNYIDPEGDGTANLNNVLFCNQTYVPTGSGPDDPRYTYTCFLINDEAETAEDATDALLICIGVIRAGNKILATARLEVLLAVERGA